Protein AF-A0A949VSW6-F1 (afdb_monomer)

Secondary structure (DSSP, 8-state):
-EE-PSP--HHHHHHHHHTT--TTTEEEETTEEEEEETTEEEEEEEETTEEEES-GGGHHHHHHHTTTT--HHHHHHHHTTSTTTHHHHHHSTT------S-HHHHHHHHHHHTTS-HHHHHHHHHHHHHHHTS--HHHHHHS--TTSS--HHHHHHHHHHHHHHHTTSS--SSS-HHHHHHHHHTSTT--HHHHHHHHHHTS--TT---TT-HHHHHHHT-SSHHHHHHHHGGGTT-HHHHHHHHHTT--

Radius of gyration: 17.92 Å; Cα contacts (8 Å, |Δi|>4): 393; chains: 1; bounding box: 42×44×46 Å

Solvent-accessible surface area (backbone atoms only — not comparable to full-atom values): 13674 Å² total; per-residue (Å²): 112,45,66,47,50,75,55,64,33,57,70,60,53,51,56,59,42,64,59,58,49,45,56,95,43,37,49,67,54,97,80,31,42,35,35,59,57,86,96,44,73,43,39,38,37,73,54,95,71,25,39,40,51,74,44,73,93,47,47,67,54,51,36,52,22,56,36,32,84,50,57,37,64,63,49,43,64,46,41,44,71,37,83,89,39,24,66,47,42,69,76,44,50,25,65,63,59,66,34,45,92,47,53,65,42,48,51,53,51,51,60,56,31,61,96,51,52,61,68,57,20,30,52,44,46,27,53,48,24,64,72,46,78,44,68,50,35,57,47,54,46,72,45,83,69,73,91,63,81,65,53,74,67,48,51,52,26,50,39,49,49,14,48,28,38,58,68,63,67,30,56,74,68,98,66,60,56,67,61,30,46,54,38,46,58,71,30,68,89,46,48,70,59,55,50,30,48,39,28,34,30,69,55,57,34,45,52,30,61,42,45,79,37,66,58,49,28,64,59,70,68,38,94,42,40,70,55,37,45,65,58,43,62,70,31,59,74,34,24,26,56,52,50,45,53,30,54,75,66,61,130

Nearest PDB structures (foldseek):
  3cvs-assembly1_B  TM=8.763E-01  e=1.931E-16  unclassified
  3ogd-assembly1_A  TM=8.545E-01  e=6.791E-15  Escherichia coli K-12
  3oh6-assembly1_A  TM=8.510E-01  e=1.550E-14  Escherichia coli K-12
  6g40-assembly3_C  TM=7.639E-01  e=1.080E-06  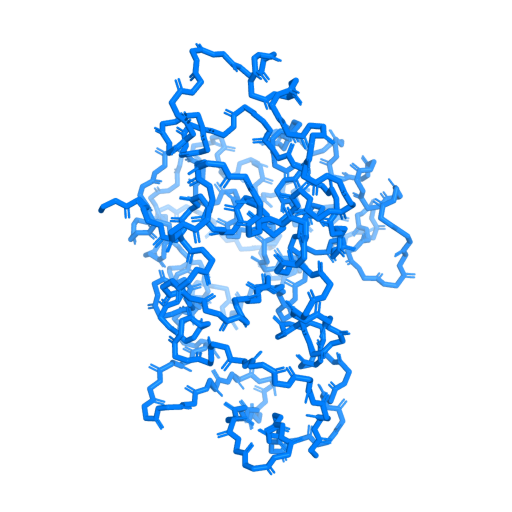Mus musculus
  4ffb-assembly1_C  TM=2.221E-01  e=2.371E+00  Saccharomyces cerevisiae S288C

Mean predicted aligned error: 3.32 Å

Foldseek 3Di:
DQAADPPAQQVLLLVVCCLAPQPPAWDRDPQWIWGDDPNDIWIWHADPGGIDIPDPVCRVLCCQQRVRVDDLVVLCVQQCVDPLQVVLCVVRRNDHQGADSDQQLVLLLVLLPPPDDSNSSNLLSNLQCVQQVHRALVSQLPTDPPPSPDDPQSNQQSNQSSCCVVVVVADLPPDALVSNLVSQCPGRPRDPLNSLVNCVHRVVQQQRASLQDPLLCVSRVPPGSVRSVVVLVSSPPRSSVVVVSSNSPPD

Sequence (251 aa):
MIAVRAPYAWDRVLEYLSWRYTPGVEEIGEGVYRRRVGEEVVTVGYGTGGLCVSRPGEADRVGRMFDAGCDPAAVRRVLGMCTILRERVKKAPGLRIPGCWDGFELCVRVVLGQQVSVKAAHTLMGRLAARCGGVDAERVAEADLSGLGLTGGRVRSLRALAEAAAGGRLRLEGVDWAETAEGLAAIRGVGAWTIEYLAVRLGRDTDAFPATDLGLLRASGAGSAAELSRMAERWRPFRAYAAMYLWAVSP

Structure (mmCIF, N/CA/C/O backbone):
data_AF-A0A949VSW6-F1
#
_entry.id   AF-A0A949VSW6-F1
#
loop_
_atom_site.group_PDB
_atom_site.id
_atom_site.type_symbol
_atom_site.label_atom_id
_atom_site.label_alt_id
_atom_site.label_comp_id
_atom_site.label_asym_id
_atom_site.label_entity_id
_atom_site.label_seq_id
_atom_site.pdbx_PDB_ins_code
_atom_site.Cartn_x
_atom_site.Cartn_y
_atom_site.Cartn_z
_atom_site.occupancy
_atom_site.B_iso_or_equiv
_atom_site.auth_seq_id
_atom_site.auth_comp_id
_atom_site.auth_asym_id
_atom_site.auth_atom_id
_atom_site.pdbx_PDB_model_num
ATOM 1 N N . MET A 1 1 ? 2.285 -20.475 8.296 1.00 91.81 1 MET A N 1
ATOM 2 C CA . MET A 1 1 ? 3.302 -20.116 7.282 1.00 91.81 1 MET A CA 1
ATOM 3 C C . MET A 1 1 ? 2.572 -19.839 5.980 1.00 91.81 1 MET A C 1
ATOM 5 O O . MET A 1 1 ? 1.629 -20.561 5.685 1.00 91.81 1 MET A O 1
ATOM 9 N N . ILE A 1 2 ? 2.966 -18.807 5.241 1.00 97.06 2 ILE A N 1
ATOM 10 C CA . ILE A 1 2 ? 2.410 -18.449 3.933 1.00 97.06 2 ILE A CA 1
ATOM 11 C C . ILE A 1 2 ? 3.528 -18.636 2.910 1.00 97.06 2 ILE A C 1
ATOM 13 O O . ILE A 1 2 ? 4.567 -17.979 3.006 1.00 97.06 2 ILE A O 1
ATOM 17 N N . ALA A 1 3 ? 3.333 -19.546 1.959 1.00 96.25 3 ALA A N 1
ATOM 18 C CA . ALA A 1 3 ? 4.330 -19.827 0.934 1.00 96.25 3 ALA A CA 1
ATOM 19 C C . ALA A 1 3 ? 4.519 -18.616 0.008 1.00 96.25 3 ALA A C 1
ATOM 21 O O . ALA A 1 3 ? 3.547 -17.986 -0.409 1.00 96.25 3 ALA A O 1
ATOM 22 N N . VAL A 1 4 ? 5.770 -18.320 -0.347 1.00 96.81 4 VAL A N 1
ATOM 23 C CA . VAL A 1 4 ? 6.116 -17.277 -1.325 1.00 96.81 4 VAL A CA 1
ATOM 24 C C . VAL A 1 4 ? 7.149 -17.806 -2.309 1.00 96.81 4 VAL A C 1
ATOM 26 O O . VAL A 1 4 ? 7.957 -18.676 -1.983 1.00 96.81 4 VAL A O 1
ATOM 29 N N . ARG A 1 5 ? 7.153 -17.263 -3.526 1.00 96.19 5 ARG A N 1
ATOM 30 C CA . ARG A 1 5 ? 8.162 -17.607 -4.537 1.00 96.19 5 ARG A CA 1
ATOM 31 C C . ARG A 1 5 ? 9.418 -16.764 -4.339 1.00 96.19 5 ARG A C 1
ATOM 33 O O . ARG A 1 5 ? 9.321 -15.541 -4.284 1.00 96.19 5 ARG A O 1
ATOM 40 N N . ALA A 1 6 ? 10.582 -17.404 -4.267 1.00 94.56 6 ALA A N 1
ATOM 41 C CA . ALA A 1 6 ? 11.868 -16.714 -4.221 1.00 94.56 6 ALA A CA 1
ATOM 42 C C . ALA A 1 6 ? 12.263 -16.146 -5.609 1.00 94.56 6 ALA A C 1
ATOM 44 O O . ALA A 1 6 ? 11.857 -16.701 -6.632 1.00 94.56 6 ALA A O 1
ATOM 45 N N . PRO A 1 7 ? 13.080 -15.076 -5.675 1.00 95.25 7 PRO A N 1
ATOM 46 C CA . PRO A 1 7 ? 13.549 -14.272 -4.548 1.00 95.25 7 PRO A CA 1
ATOM 47 C C . PRO A 1 7 ? 12.422 -13.426 -3.937 1.00 95.25 7 PRO A C 1
ATOM 49 O O . PRO A 1 7 ? 11.442 -13.079 -4.598 1.00 95.25 7 PRO A O 1
ATOM 52 N N . TYR A 1 8 ? 12.576 -13.086 -2.661 1.00 96.44 8 TYR A N 1
ATOM 53 C CA . TYR A 1 8 ? 11.666 -12.207 -1.939 1.00 96.44 8 TYR A CA 1
ATOM 54 C C . TYR A 1 8 ? 12.499 -11.160 -1.196 1.00 96.44 8 TYR A C 1
ATOM 56 O O . TYR A 1 8 ? 13.265 -11.498 -0.295 1.00 96.44 8 TYR A O 1
ATOM 64 N N . ALA A 1 9 ? 12.368 -9.889 -1.578 1.00 95.38 9 ALA A N 1
ATOM 65 C CA . ALA A 1 9 ? 13.159 -8.795 -1.016 1.00 95.38 9 ALA A CA 1
ATOM 66 C C . ALA A 1 9 ? 12.586 -8.309 0.331 1.00 95.38 9 ALA A C 1
ATOM 68 O O . ALA A 1 9 ? 12.109 -7.179 0.431 1.00 95.38 9 ALA A O 1
ATOM 69 N N . TRP A 1 10 ? 12.601 -9.169 1.355 1.00 96.56 10 TRP A N 1
ATOM 70 C CA . TRP A 1 10 ? 11.969 -8.907 2.658 1.00 96.56 10 TRP A CA 1
ATOM 71 C C . TRP A 1 10 ? 12.485 -7.629 3.319 1.00 96.56 10 TRP A C 1
ATOM 73 O O . TRP A 1 10 ? 11.688 -6.770 3.689 1.00 96.56 10 TRP A O 1
ATOM 83 N N . ASP A 1 11 ? 13.803 -7.437 3.346 1.00 94.69 11 ASP A N 1
ATOM 84 C CA . ASP A 1 11 ? 14.412 -6.247 3.947 1.00 94.69 11 ASP A CA 1
ATOM 85 C C . ASP A 1 11 ? 13.960 -4.954 3.261 1.00 94.69 11 ASP A C 1
ATOM 87 O O . ASP A 1 11 ? 13.749 -3.944 3.923 1.00 94.69 11 ASP A O 1
ATOM 91 N N . ARG A 1 12 ? 13.721 -4.986 1.942 1.00 94.56 12 ARG A N 1
ATOM 92 C CA . ARG A 1 12 ? 13.191 -3.831 1.195 1.00 94.56 12 ARG A CA 1
ATOM 93 C C . ARG A 1 12 ? 11.731 -3.549 1.523 1.00 94.56 12 ARG A C 1
ATOM 95 O O . ARG A 1 12 ? 11.313 -2.393 1.496 1.00 94.56 12 ARG A O 1
ATOM 102 N N . VAL A 1 13 ? 10.951 -4.584 1.829 1.00 95.69 13 VAL A N 1
ATOM 103 C CA . VAL A 1 13 ? 9.572 -4.416 2.300 1.00 95.69 13 VAL A CA 1
ATOM 104 C C . VAL A 1 13 ? 9.567 -3.792 3.694 1.00 95.69 13 VAL A C 1
ATOM 106 O O . VAL A 1 13 ? 8.851 -2.815 3.908 1.00 95.69 13 VAL A O 1
ATOM 109 N N . LEU A 1 14 ? 10.398 -4.291 4.613 1.00 96.38 14 LEU A N 1
ATOM 110 C CA . LEU A 1 14 ? 10.525 -3.709 5.950 1.00 96.38 14 LEU A CA 1
ATOM 111 C C . LEU A 1 14 ? 11.047 -2.273 5.904 1.00 96.38 14 LEU A C 1
ATOM 113 O O . LEU A 1 14 ? 10.473 -1.410 6.558 1.00 96.38 14 LEU A O 1
ATOM 117 N N . GLU A 1 15 ? 12.057 -1.991 5.081 1.00 94.44 15 GLU A N 1
ATOM 118 C CA . GLU A 1 15 ? 12.557 -0.634 4.846 1.00 94.44 15 GLU A CA 1
ATOM 119 C C . GLU A 1 15 ? 11.444 0.283 4.326 1.00 94.44 15 GLU A C 1
ATOM 121 O O . GLU A 1 15 ? 11.262 1.386 4.827 1.00 94.44 15 GLU A O 1
ATOM 126 N N . TYR A 1 16 ? 10.633 -0.157 3.359 1.00 93.69 16 TYR A N 1
ATOM 127 C CA . TYR A 1 16 ? 9.506 0.648 2.879 1.00 93.69 16 TYR A CA 1
ATOM 128 C C . TYR A 1 16 ? 8.509 0.987 4.001 1.00 93.69 16 TYR A C 1
ATOM 130 O O . TYR A 1 16 ? 8.047 2.137 4.091 1.00 93.69 16 TYR A O 1
ATOM 138 N N . LEU A 1 17 ? 8.179 -0.007 4.833 1.00 95.06 17 LEU A N 1
ATOM 139 C CA . LEU A 1 17 ? 7.221 0.104 5.933 1.00 95.06 17 LEU A CA 1
ATOM 140 C C . LEU A 1 17 ? 7.778 0.907 7.117 1.00 95.06 17 LEU A C 1
ATOM 142 O O . LEU A 1 17 ? 7.018 1.639 7.745 1.00 95.06 17 LEU A O 1
ATOM 146 N N . SER A 1 18 ? 9.085 0.878 7.386 1.00 94.25 18 SER A N 1
ATOM 147 C CA . SER A 1 18 ? 9.697 1.596 8.518 1.00 94.25 18 SER A CA 1
ATOM 148 C C . SER A 1 18 ? 9.569 3.119 8.417 1.00 94.25 18 SER A C 1
ATOM 150 O O . SER A 1 18 ? 9.629 3.817 9.424 1.00 94.25 18 SER A O 1
ATOM 152 N N . TRP A 1 19 ? 9.345 3.657 7.216 1.00 92.12 19 TRP A N 1
ATOM 153 C CA . TRP A 1 19 ? 9.048 5.081 7.003 1.00 92.12 19 TRP A CA 1
ATOM 154 C C . TRP A 1 19 ? 7.555 5.420 7.075 1.00 92.12 19 TRP A C 1
ATOM 156 O O . TRP A 1 19 ? 7.183 6.594 7.057 1.00 92.12 19 TRP A O 1
ATOM 166 N N . ARG A 1 20 ? 6.691 4.403 7.061 1.00 93.19 20 ARG A N 1
ATOM 167 C CA . ARG A 1 20 ? 5.253 4.520 6.781 1.00 93.19 20 ARG A CA 1
ATOM 168 C C . ARG A 1 20 ? 4.385 3.760 7.766 1.00 93.19 20 ARG A C 1
ATOM 170 O O . ARG A 1 20 ? 3.205 3.619 7.491 1.00 93.19 20 ARG A O 1
ATOM 177 N N . TYR A 1 21 ? 4.920 3.279 8.872 1.00 93.56 21 TYR A N 1
ATOM 178 C CA . TYR A 1 21 ? 4.109 2.588 9.859 1.00 93.56 21 TYR A CA 1
ATOM 179 C C . TYR A 1 21 ? 3.126 3.553 10.527 1.00 93.56 21 TYR A C 1
ATOM 181 O O . TYR A 1 21 ? 3.230 4.775 10.388 1.00 93.56 21 TYR A O 1
ATOM 189 N N . THR A 1 22 ? 2.109 3.029 11.192 1.00 92.31 22 THR A N 1
ATOM 190 C CA . THR A 1 22 ? 1.238 3.813 12.070 1.00 92.31 22 THR A CA 1
ATOM 191 C C . THR A 1 22 ? 1.783 3.751 13.493 1.00 92.31 22 THR A C 1
ATOM 193 O O . THR A 1 22 ? 1.704 2.691 14.118 1.00 92.31 22 THR A O 1
ATOM 196 N N . PRO A 1 23 ? 2.327 4.856 14.042 1.00 91.00 23 PRO A N 1
ATOM 197 C CA . PRO A 1 23 ? 2.837 4.876 15.407 1.00 91.00 23 PRO A CA 1
ATOM 198 C C . PRO A 1 23 ? 1.797 4.413 16.421 1.00 91.00 23 PRO A C 1
ATOM 200 O O . PRO A 1 23 ? 0.642 4.830 16.376 1.00 91.00 23 PRO A O 1
ATOM 203 N N . GLY A 1 24 ? 2.221 3.544 17.337 1.00 88.94 24 GLY A N 1
ATOM 204 C CA . GLY A 1 24 ? 1.348 2.964 18.355 1.00 88.94 24 GLY A CA 1
ATOM 205 C C . GLY A 1 24 ? 0.453 1.829 17.854 1.00 88.94 24 GLY A C 1
ATOM 206 O O . GLY A 1 24 ? -0.130 1.150 18.690 1.00 88.94 24 GLY A O 1
ATOM 207 N N . VAL A 1 25 ? 0.373 1.572 16.545 1.00 92.25 25 VAL A N 1
ATOM 208 C CA . VAL A 1 25 ? -0.389 0.453 15.954 1.00 92.25 25 VAL A CA 1
ATOM 209 C C . VAL A 1 25 ? 0.550 -0.580 15.339 1.00 92.25 25 VAL A C 1
ATOM 211 O O . VAL A 1 25 ? 0.347 -1.779 15.514 1.00 92.25 25 VAL A O 1
ATOM 214 N N . GLU A 1 26 ? 1.586 -0.117 14.650 1.00 95.50 26 GLU A N 1
ATOM 215 C CA . GLU A 1 26 ? 2.562 -0.925 13.928 1.00 95.50 26 GLU A CA 1
ATOM 216 C C . GLU A 1 26 ? 3.972 -0.680 14.467 1.00 95.50 26 GLU A C 1
ATOM 218 O O . GLU A 1 26 ? 4.300 0.415 14.928 1.00 95.50 26 GLU A O 1
ATOM 223 N N . GLU A 1 27 ? 4.820 -1.694 14.355 1.00 96.50 27 GLU A N 1
ATOM 224 C CA . GLU A 1 27 ? 6.232 -1.643 14.708 1.00 96.50 27 GLU A CA 1
ATOM 225 C C . GLU A 1 27 ? 7.035 -2.441 13.675 1.00 96.50 27 GLU A C 1
ATOM 227 O O . GLU A 1 27 ? 6.643 -3.536 13.264 1.00 96.50 27 GLU A O 1
ATOM 232 N N . ILE A 1 28 ? 8.158 -1.877 13.229 1.00 96.88 28 ILE A N 1
ATOM 233 C CA . ILE A 1 28 ? 9.104 -2.539 12.332 1.00 96.88 28 ILE A CA 1
ATOM 234 C C . ILE A 1 28 ? 10.464 -2.523 13.011 1.00 96.88 28 ILE A C 1
ATOM 236 O O . ILE A 1 28 ? 11.005 -1.457 13.303 1.00 96.88 28 ILE A O 1
ATOM 240 N N . GLY A 1 29 ? 11.019 -3.706 13.235 1.00 94.12 29 GLY A N 1
ATOM 241 C CA . GLY A 1 29 ? 12.290 -3.881 13.923 1.00 94.12 29 GLY A CA 1
ATOM 242 C C . GLY A 1 29 ? 12.685 -5.349 13.959 1.00 94.12 29 GLY A C 1
ATOM 243 O O . GLY A 1 29 ? 11.856 -6.221 13.719 1.00 94.12 29 GLY A O 1
ATOM 244 N N . GLU A 1 30 ? 13.963 -5.623 14.224 1.00 94.50 30 GLU A N 1
ATOM 245 C CA . GLU A 1 30 ? 14.466 -6.994 14.438 1.00 94.50 30 GLU A CA 1
ATOM 246 C C . GLU A 1 30 ? 14.159 -7.970 13.280 1.00 94.50 30 GLU A C 1
ATOM 248 O O . GLU A 1 30 ? 13.995 -9.170 13.482 1.00 94.50 30 GLU A O 1
ATOM 253 N N . GLY A 1 31 ? 14.048 -7.458 12.049 1.00 96.56 31 GLY A N 1
ATOM 254 C CA . GLY A 1 31 ? 13.730 -8.273 10.873 1.00 96.56 31 GLY A CA 1
ATOM 255 C C . GLY A 1 31 ? 12.272 -8.744 10.794 1.00 96.56 31 GLY A C 1
ATOM 256 O O . GLY A 1 31 ? 11.962 -9.616 9.977 1.00 96.56 31 GLY A O 1
ATOM 257 N N . VAL A 1 32 ? 11.365 -8.169 11.589 1.00 98.12 32 VAL A N 1
ATOM 258 C CA . VAL A 1 32 ? 9.935 -8.495 11.579 1.00 98.12 32 VAL A CA 1
ATOM 259 C C . VAL A 1 32 ? 9.052 -7.250 11.479 1.00 98.12 32 VAL A C 1
ATOM 261 O O . VAL A 1 32 ? 9.442 -6.130 11.810 1.00 98.12 32 VAL A O 1
ATOM 264 N N . TYR A 1 33 ? 7.829 -7.474 11.015 1.00 98.56 33 TYR A N 1
ATOM 265 C CA . TYR A 1 33 ? 6.715 -6.543 11.115 1.00 98.56 33 TYR A CA 1
ATOM 266 C C . TYR A 1 33 ? 5.808 -6.985 12.262 1.00 98.56 33 TYR A C 1
ATOM 268 O O . TYR A 1 33 ? 5.479 -8.168 12.370 1.00 98.56 33 TYR A O 1
ATOM 276 N N . ARG A 1 34 ? 5.375 -6.051 13.104 1.00 98.25 34 ARG A N 1
ATOM 277 C CA . ARG A 1 34 ? 4.410 -6.297 14.176 1.00 98.25 34 ARG A CA 1
ATOM 278 C C . ARG A 1 34 ? 3.269 -5.304 14.082 1.00 98.25 34 ARG A C 1
ATOM 280 O O . ARG A 1 34 ? 3.473 -4.137 13.749 1.00 98.25 34 ARG A O 1
ATOM 287 N N . ARG A 1 35 ? 2.068 -5.757 14.419 1.00 96.44 35 ARG A N 1
ATOM 288 C CA . ARG A 1 35 ? 0.883 -4.907 14.457 1.00 96.44 35 ARG A CA 1
ATOM 289 C C . ARG A 1 35 ? -0.093 -5.331 15.535 1.00 96.44 35 ARG A C 1
ATOM 291 O O . ARG A 1 35 ? -0.351 -6.520 15.705 1.00 96.44 35 ARG A O 1
ATOM 298 N N . ARG A 1 36 ? -0.677 -4.349 16.219 1.00 94.31 36 ARG A N 1
ATOM 299 C CA . ARG A 1 36 ? -1.775 -4.561 17.160 1.00 94.31 36 ARG A CA 1
ATOM 300 C C . ARG A 1 36 ? -3.106 -4.736 16.422 1.00 94.31 36 ARG A C 1
ATOM 302 O O . ARG A 1 36 ? -3.444 -3.943 15.544 1.00 94.31 36 ARG A O 1
ATOM 309 N N . VAL A 1 37 ? -3.854 -5.766 16.802 1.00 91.69 37 VAL A N 1
ATOM 310 C CA . VAL A 1 37 ? -5.196 -6.106 16.311 1.00 91.69 37 VAL A CA 1
ATOM 311 C C . VAL A 1 37 ? -6.051 -6.427 17.533 1.00 91.69 37 VAL A C 1
ATOM 313 O O . VAL A 1 37 ? -5.884 -7.477 18.152 1.00 91.69 37 VAL A O 1
ATOM 316 N N . GLY A 1 38 ? -6.918 -5.492 17.923 1.00 88.00 38 GLY A N 1
ATOM 317 C CA . GLY A 1 38 ? -7.577 -5.550 19.230 1.00 88.00 38 GLY A CA 1
ATOM 318 C C . GLY A 1 38 ? -6.545 -5.484 20.361 1.00 88.00 38 GLY A C 1
ATOM 319 O O . GLY A 1 38 ? -5.695 -4.594 20.379 1.00 88.00 38 GLY A O 1
ATOM 320 N N . GLU A 1 39 ? -6.596 -6.444 21.280 1.00 89.62 39 GLU A N 1
ATOM 321 C CA . GLU A 1 39 ? -5.636 -6.572 22.390 1.00 89.62 39 GLU A CA 1
ATOM 322 C C . GLU A 1 39 ? -4.403 -7.413 22.026 1.00 89.62 39 GLU A C 1
ATOM 324 O O . GLU A 1 39 ? -3.435 -7.482 22.783 1.00 89.62 39 GLU A O 1
ATOM 329 N N . GLU A 1 40 ? -4.406 -8.040 20.851 1.00 94.31 40 GLU A N 1
ATOM 330 C CA . GLU A 1 40 ? -3.377 -8.987 20.436 1.00 94.31 40 GLU A CA 1
ATOM 331 C C . GLU A 1 40 ? -2.372 -8.357 19.468 1.00 94.31 40 GLU A C 1
ATOM 333 O O . GLU A 1 40 ? -2.632 -7.339 18.823 1.00 94.31 40 GLU A O 1
ATOM 338 N N . VAL A 1 41 ? -1.207 -8.994 19.335 1.00 96.81 41 VAL A N 1
ATOM 339 C CA . VAL A 1 41 ? -0.160 -8.590 18.389 1.00 96.81 41 VAL A CA 1
ATOM 340 C C . VAL A 1 41 ? 0.048 -9.680 17.343 1.00 96.81 41 VAL A C 1
ATOM 342 O O . VAL A 1 41 ? 0.329 -10.839 17.658 1.00 96.81 41 VAL A O 1
ATOM 345 N N . VAL A 1 42 ? -0.065 -9.296 16.074 1.00 98.25 42 VAL A N 1
ATOM 346 C CA . VAL A 1 42 ? 0.326 -10.115 14.928 1.00 98.25 42 VAL A CA 1
ATOM 347 C C . VAL A 1 42 ? 1.771 -9.789 14.586 1.00 98.25 42 VAL A C 1
ATOM 349 O O . VAL A 1 42 ? 2.101 -8.638 14.317 1.00 98.25 42 VAL A O 1
ATOM 352 N N . THR A 1 43 ? 2.618 -10.811 14.554 1.00 98.44 43 THR A N 1
ATOM 353 C CA . THR A 1 43 ? 4.014 -10.715 14.128 1.00 98.44 43 THR A CA 1
ATOM 354 C C . THR A 1 43 ? 4.170 -11.451 12.807 1.00 98.44 43 THR A C 1
ATOM 356 O O . THR A 1 43 ? 3.730 -12.596 12.677 1.00 98.44 43 THR A O 1
ATOM 359 N N . VAL A 1 44 ? 4.810 -10.800 11.839 1.00 98.56 44 VAL A N 1
ATOM 360 C CA . VAL A 1 44 ? 5.144 -11.348 10.526 1.00 98.56 44 VAL A CA 1
ATOM 361 C C . VAL A 1 44 ? 6.652 -11.279 10.330 1.00 98.56 44 VAL A C 1
ATOM 363 O O . VAL A 1 44 ? 7.244 -10.202 10.358 1.00 98.56 44 VAL A O 1
ATOM 366 N N . GLY A 1 45 ? 7.271 -12.433 10.116 1.00 98.06 45 GLY A N 1
ATOM 367 C CA . GLY A 1 45 ? 8.670 -12.557 9.719 1.00 98.06 45 GLY A CA 1
ATOM 368 C C . GLY A 1 45 ? 8.808 -13.267 8.378 1.00 98.06 45 GLY A C 1
ATOM 369 O O . GLY A 1 45 ? 7.838 -13.800 7.838 1.00 98.06 45 GLY A O 1
ATOM 370 N N . TYR A 1 46 ? 10.030 -13.324 7.865 1.00 97.44 46 TYR A N 1
ATOM 371 C CA . TYR A 1 46 ? 10.377 -14.099 6.678 1.00 97.44 46 TYR A CA 1
ATOM 372 C C . TYR A 1 46 ? 11.447 -15.130 7.033 1.00 97.44 46 TYR A C 1
ATOM 374 O O . TYR A 1 46 ? 12.448 -14.800 7.666 1.00 97.44 46 TYR A O 1
ATOM 382 N N . GLY A 1 47 ? 11.222 -16.383 6.649 1.00 92.00 47 GLY A N 1
ATOM 383 C CA . GLY A 1 47 ? 12.132 -17.491 6.919 1.00 92.00 47 GLY A CA 1
ATOM 384 C C . GLY A 1 47 ? 12.136 -18.517 5.792 1.00 92.00 47 GLY A C 1
ATOM 385 O O . GLY A 1 47 ? 11.570 -18.304 4.717 1.00 92.00 47 GLY A O 1
ATOM 386 N N . THR A 1 48 ? 12.779 -19.658 6.035 1.00 83.50 48 THR A N 1
ATOM 387 C CA . THR A 1 48 ? 12.866 -20.750 5.059 1.00 83.50 48 THR A CA 1
ATOM 388 C C . THR A 1 48 ? 11.464 -21.236 4.681 1.00 83.50 48 THR A C 1
ATOM 390 O O . THR A 1 48 ? 10.737 -21.763 5.518 1.00 83.50 48 THR A O 1
ATOM 393 N N . GLY A 1 49 ? 11.077 -21.051 3.417 1.00 78.06 49 GLY A N 1
ATOM 394 C CA . GLY A 1 49 ? 9.776 -21.484 2.891 1.00 78.06 49 GLY A CA 1
ATOM 395 C C . GLY A 1 49 ? 8.688 -20.403 2.818 1.00 78.06 49 GLY A C 1
ATOM 396 O O . GLY A 1 49 ? 7.687 -20.629 2.141 1.00 78.06 49 GLY A O 1
ATOM 397 N N . GLY A 1 50 ? 8.882 -19.220 3.418 1.00 95.44 50 GLY A N 1
ATOM 398 C CA . GLY A 1 50 ? 8.009 -18.062 3.197 1.00 95.44 50 GLY A CA 1
ATOM 399 C C . GLY A 1 50 ? 7.761 -17.180 4.417 1.00 95.44 50 GLY A C 1
ATOM 400 O O . GLY A 1 50 ? 8.632 -17.015 5.269 1.00 95.44 50 GLY A O 1
ATOM 401 N N . LEU A 1 51 ? 6.581 -16.557 4.468 1.00 97.81 51 LEU A N 1
ATOM 402 C CA . LEU A 1 51 ? 6.209 -15.643 5.548 1.00 97.81 51 LEU A CA 1
ATOM 403 C C . LEU A 1 51 ? 5.713 -16.434 6.766 1.00 97.81 51 LEU A C 1
ATOM 405 O O . LEU A 1 51 ? 4.823 -17.289 6.675 1.00 97.81 51 LEU A O 1
ATOM 409 N N . CYS A 1 52 ? 6.266 -16.126 7.930 1.00 97.50 52 CYS A N 1
ATOM 410 C CA . CYS A 1 52 ? 5.871 -16.683 9.217 1.00 97.50 52 CYS A CA 1
ATOM 411 C C . CYS A 1 52 ? 4.932 -15.696 9.908 1.00 97.50 52 CYS A C 1
ATOM 413 O O . CYS A 1 52 ? 5.353 -14.594 10.229 1.00 97.50 52 CYS A O 1
ATOM 415 N N . VAL A 1 53 ? 3.678 -16.090 10.143 1.00 97.44 53 VAL A N 1
ATOM 416 C CA . VAL A 1 53 ? 2.669 -15.276 10.837 1.00 97.44 53 VAL A CA 1
ATOM 417 C C . VAL A 1 53 ? 2.356 -15.904 12.194 1.00 97.44 53 VAL A C 1
ATOM 419 O O . VAL A 1 53 ? 2.083 -17.103 12.257 1.00 97.44 53 VAL A O 1
ATOM 422 N N . SER A 1 54 ? 2.402 -15.119 13.275 1.00 97.81 54 SER A N 1
ATOM 423 C CA . SER A 1 54 ? 2.126 -15.609 14.638 1.00 97.81 54 SER A CA 1
ATOM 424 C C . SER A 1 54 ? 0.659 -15.990 14.857 1.00 97.81 54 SER A C 1
ATOM 426 O O . SER A 1 54 ? 0.361 -16.813 15.717 1.00 97.81 54 SER A O 1
ATOM 428 N N . ARG A 1 55 ? -0.254 -15.413 14.065 1.00 96.56 55 ARG A N 1
ATOM 429 C CA . ARG A 1 55 ? -1.700 -15.651 14.127 1.00 96.56 55 ARG A CA 1
ATOM 430 C C . ARG A 1 55 ? -2.217 -16.237 12.808 1.00 96.56 55 ARG A C 1
ATOM 432 O O . ARG A 1 55 ? -2.406 -15.488 11.852 1.00 96.56 55 ARG A O 1
ATOM 439 N N . PRO A 1 56 ? -2.472 -17.555 12.728 1.00 94.19 56 PRO A N 1
ATOM 440 C CA . PRO A 1 56 ? -2.918 -18.198 11.489 1.00 94.19 56 PRO A CA 1
ATOM 441 C C . PRO A 1 56 ? -4.218 -17.632 10.901 1.00 94.19 56 PRO A C 1
ATOM 443 O O . PRO A 1 56 ? -4.350 -17.605 9.683 1.00 94.19 56 PRO A O 1
ATOM 446 N N . GLY A 1 57 ? -5.138 -17.130 11.735 1.00 95.56 57 GLY A N 1
ATOM 447 C CA . GLY A 1 57 ? -6.381 -16.490 11.275 1.00 95.56 57 GLY A CA 1
ATOM 448 C C . GLY A 1 57 ? -6.165 -15.232 10.424 1.00 95.56 57 GLY A C 1
ATOM 449 O O . GLY A 1 57 ? -7.037 -14.859 9.650 1.00 95.56 57 GLY A O 1
ATOM 450 N N . GLU A 1 58 ? -4.980 -14.622 10.497 1.00 96.69 58 GLU A N 1
ATOM 451 C CA . GLU A 1 58 ? -4.614 -13.439 9.710 1.00 96.69 58 GLU A CA 1
ATOM 452 C C . GLU A 1 58 ? -3.846 -13.789 8.428 1.00 96.69 58 GLU A C 1
ATOM 454 O O . GLU A 1 58 ? -3.372 -12.895 7.724 1.00 96.69 58 GLU A O 1
ATOM 459 N N . ALA A 1 59 ? -3.689 -15.078 8.101 1.00 96.38 59 ALA A N 1
ATOM 460 C CA . ALA A 1 59 ? -2.846 -15.518 6.991 1.00 96.38 59 ALA A CA 1
ATOM 461 C C . ALA A 1 59 ? -3.248 -14.888 5.649 1.00 96.38 59 ALA A C 1
ATOM 463 O O . ALA A 1 59 ? -2.377 -14.439 4.905 1.00 96.38 59 ALA A O 1
ATOM 464 N N . ASP A 1 60 ? -4.546 -14.779 5.366 1.00 95.19 60 ASP A N 1
ATOM 465 C CA . ASP A 1 60 ? -5.024 -14.168 4.126 1.00 95.19 60 ASP A CA 1
ATOM 466 C C . ASP A 1 60 ? -4.724 -12.667 4.081 1.00 95.19 60 ASP A C 1
ATOM 468 O O . ASP A 1 60 ? -4.267 -12.154 3.059 1.00 95.19 60 ASP A O 1
ATOM 472 N N . ARG A 1 61 ? -4.939 -11.952 5.193 1.00 95.81 61 ARG A N 1
ATOM 473 C CA . ARG A 1 61 ? -4.660 -10.512 5.295 1.00 95.81 61 ARG A CA 1
ATOM 474 C C . ARG A 1 61 ? -3.165 -10.237 5.143 1.00 95.81 61 ARG A C 1
ATOM 476 O O . ARG A 1 61 ? -2.782 -9.381 4.348 1.00 95.81 61 ARG A O 1
ATOM 483 N N . VAL A 1 62 ? -2.320 -11.028 5.804 1.00 97.75 62 VAL A N 1
ATOM 484 C CA . VAL A 1 62 ? -0.857 -10.982 5.653 1.00 97.75 62 VAL A CA 1
ATOM 485 C C . VAL A 1 62 ? -0.450 -11.306 4.214 1.00 97.75 62 VAL A C 1
ATOM 487 O O . VAL A 1 62 ? 0.332 -10.568 3.619 1.00 97.75 62 VAL A O 1
ATOM 490 N N . GLY A 1 63 ? -1.017 -12.346 3.602 1.00 97.44 63 GLY A N 1
ATOM 491 C CA . GLY A 1 63 ? -0.730 -12.708 2.213 1.00 97.44 63 GLY A CA 1
ATOM 492 C C . GLY A 1 63 ? -1.016 -11.569 1.229 1.00 97.44 63 GLY A C 1
ATOM 493 O O . GLY A 1 63 ? -0.234 -11.351 0.301 1.00 97.44 63 GLY A O 1
ATOM 494 N N . ARG A 1 64 ? -2.091 -10.801 1.464 1.00 95.94 64 ARG A N 1
ATOM 495 C CA . ARG A 1 64 ? -2.430 -9.594 0.692 1.00 95.94 64 ARG A CA 1
ATOM 496 C C . ARG A 1 64 ? -1.486 -8.431 0.971 1.00 95.94 64 ARG A C 1
ATOM 498 O O . ARG A 1 64 ? -0.973 -7.841 0.026 1.00 95.94 64 ARG A O 1
ATOM 505 N N . MET A 1 65 ? -1.247 -8.111 2.242 1.00 96.38 65 MET A N 1
ATOM 506 C CA . MET A 1 65 ? -0.395 -6.989 2.646 1.00 96.38 65 MET A CA 1
ATOM 507 C C . MET A 1 65 ? 1.039 -7.133 2.124 1.00 96.38 65 MET A C 1
ATOM 509 O O . MET A 1 65 ? 1.672 -6.142 1.765 1.00 96.38 65 MET A O 1
ATOM 513 N N . PHE A 1 66 ? 1.541 -8.364 2.066 1.00 97.88 66 PHE A N 1
ATOM 514 C CA . PHE A 1 66 ? 2.917 -8.669 1.695 1.00 97.88 66 PHE A CA 1
ATOM 515 C C . PHE A 1 66 ? 3.060 -9.228 0.267 1.00 97.88 66 PHE A C 1
ATOM 517 O O . PHE A 1 66 ? 4.152 -9.620 -0.122 1.00 97.88 66 PHE A O 1
ATOM 524 N N . ASP A 1 67 ? 2.001 -9.243 -0.550 1.00 97.69 67 ASP A N 1
ATOM 525 C CA . ASP A 1 67 ? 2.072 -9.689 -1.956 1.00 97.69 67 ASP A CA 1
ATOM 526 C C . ASP A 1 67 ? 2.705 -11.096 -2.109 1.00 97.69 67 ASP A C 1
ATOM 528 O O . ASP A 1 67 ? 3.583 -11.376 -2.940 1.00 97.69 67 ASP A O 1
ATOM 532 N N . ALA A 1 68 ? 2.252 -12.015 -1.251 1.00 96.88 68 ALA A N 1
ATOM 533 C CA . ALA A 1 68 ? 2.769 -13.381 -1.164 1.00 96.88 68 ALA A CA 1
ATOM 534 C C . ALA A 1 68 ? 2.575 -14.174 -2.471 1.00 96.88 68 ALA A C 1
ATOM 536 O O . ALA A 1 68 ? 3.393 -15.029 -2.820 1.00 96.88 68 ALA A O 1
ATOM 537 N N . GLY A 1 69 ? 1.509 -13.861 -3.215 1.00 95.94 69 GLY A N 1
ATOM 538 C CA . GLY A 1 69 ? 1.125 -14.551 -4.447 1.00 95.94 69 GLY A CA 1
ATOM 539 C C . GLY A 1 69 ? 1.973 -14.210 -5.675 1.00 95.94 69 GLY A C 1
ATOM 540 O O . GLY A 1 69 ? 1.903 -14.938 -6.668 1.00 95.94 69 GLY A O 1
ATOM 541 N N . CYS A 1 70 ? 2.781 -13.146 -5.633 1.00 97.00 70 CYS A N 1
ATOM 542 C CA . CYS A 1 70 ? 3.518 -12.688 -6.807 1.00 97.00 70 CYS A CA 1
ATOM 543 C C . CYS A 1 70 ? 4.568 -13.698 -7.305 1.00 97.00 70 CYS A C 1
ATOM 545 O O . CYS A 1 70 ? 5.248 -14.377 -6.523 1.00 97.00 70 CYS A O 1
ATOM 547 N N . ASP A 1 71 ? 4.687 -13.786 -8.633 1.00 97.50 71 ASP A N 1
ATOM 548 C CA . ASP A 1 71 ? 5.757 -14.487 -9.338 1.00 97.50 71 ASP A CA 1
ATOM 549 C C . ASP A 1 71 ? 6.872 -13.492 -9.727 1.00 97.50 71 ASP A C 1
ATOM 551 O O . ASP A 1 71 ? 6.774 -12.804 -10.753 1.00 97.50 71 ASP A O 1
ATOM 555 N N . PRO A 1 72 ? 7.965 -13.417 -8.945 1.00 96.69 72 PRO A N 1
ATOM 556 C CA . PRO A 1 72 ? 9.043 -12.470 -9.206 1.00 96.69 72 PRO A CA 1
ATOM 557 C C . PRO A 1 72 ? 9.811 -12.801 -10.495 1.00 96.69 72 PRO A C 1
ATOM 559 O O . PRO A 1 72 ? 10.449 -11.915 -11.071 1.00 96.69 72 PRO A O 1
ATOM 562 N N . ALA A 1 73 ? 9.758 -14.048 -10.981 1.00 97.62 73 ALA A N 1
ATOM 563 C CA . ALA A 1 73 ? 10.397 -14.431 -12.234 1.00 97.62 73 ALA A CA 1
ATOM 564 C C . ALA A 1 73 ? 9.635 -13.867 -13.441 1.00 97.62 73 ALA A C 1
ATOM 566 O O . ALA A 1 73 ? 10.270 -13.382 -14.383 1.00 97.62 73 ALA A O 1
ATOM 567 N N . ALA A 1 74 ? 8.299 -13.867 -13.399 1.00 98.00 74 ALA A N 1
ATOM 568 C CA . ALA A 1 74 ? 7.467 -13.236 -14.422 1.00 98.00 74 ALA A CA 1
ATOM 569 C C . ALA A 1 74 ? 7.691 -11.716 -14.477 1.00 98.00 74 ALA A C 1
ATOM 571 O O . ALA A 1 74 ? 7.963 -11.181 -15.555 1.00 98.00 74 ALA A O 1
ATOM 572 N N . VAL A 1 75 ? 7.696 -11.045 -13.318 1.00 98.00 75 VAL A N 1
ATOM 573 C CA . VAL A 1 75 ? 7.994 -9.604 -13.218 1.00 98.00 75 VAL A CA 1
ATOM 574 C C . VAL A 1 75 ? 9.380 -9.297 -13.792 1.00 98.00 75 VAL A C 1
ATOM 576 O O . VAL A 1 75 ? 9.532 -8.412 -14.637 1.00 98.00 75 VAL A O 1
ATOM 579 N N . ARG A 1 76 ? 10.406 -10.065 -13.398 1.00 97.44 76 ARG A N 1
ATOM 580 C CA . ARG A 1 76 ? 11.780 -9.897 -13.898 1.00 97.44 76 ARG A CA 1
ATOM 581 C C . ARG A 1 76 ? 11.882 -10.102 -15.408 1.00 97.44 76 ARG A C 1
ATOM 583 O O . ARG A 1 76 ? 12.658 -9.390 -16.042 1.00 97.44 76 ARG A O 1
ATOM 590 N N . ARG A 1 77 ? 11.142 -11.055 -15.984 1.00 97.25 77 ARG A N 1
ATOM 591 C CA . ARG A 1 77 ? 11.165 -11.332 -17.430 1.00 97.25 77 ARG A CA 1
ATOM 592 C C . ARG A 1 77 ? 10.754 -10.103 -18.239 1.00 97.25 77 ARG A C 1
ATOM 594 O O . ARG A 1 77 ? 11.404 -9.801 -19.230 1.00 97.25 77 ARG A O 1
ATOM 601 N N . VAL A 1 78 ? 9.733 -9.379 -17.782 1.00 97.25 78 VAL A N 1
ATOM 602 C CA . VAL A 1 78 ? 9.248 -8.162 -18.448 1.00 97.25 78 VAL A CA 1
ATOM 603 C C . VAL A 1 78 ? 10.134 -6.964 -18.101 1.00 97.25 78 VAL A C 1
ATOM 605 O O . VAL A 1 78 ? 10.739 -6.342 -18.974 1.00 97.25 78 VAL A O 1
ATOM 608 N N . LEU A 1 79 ? 10.276 -6.650 -16.811 1.00 97.44 79 LEU A N 1
ATOM 609 C CA . LEU A 1 79 ? 10.905 -5.397 -16.380 1.00 97.44 79 LEU A CA 1
ATOM 610 C C . LEU A 1 79 ? 12.435 -5.418 -16.498 1.00 97.44 79 LEU A C 1
ATOM 612 O O . LEU A 1 79 ? 13.053 -4.376 -16.712 1.00 97.44 79 LEU A O 1
ATOM 616 N N . GLY A 1 80 ? 13.064 -6.594 -16.417 1.00 94.88 80 GLY A N 1
ATOM 617 C CA . GLY A 1 80 ? 14.517 -6.754 -16.542 1.00 94.88 80 GLY A CA 1
ATOM 618 C C . GLY A 1 80 ? 15.055 -6.466 -17.948 1.00 94.88 80 GLY A C 1
ATOM 619 O O . GLY A 1 80 ? 16.246 -6.191 -18.114 1.00 94.88 80 GLY A O 1
ATOM 620 N N . MET A 1 81 ? 14.193 -6.482 -18.967 1.00 90.69 81 MET A N 1
ATOM 621 C CA . MET A 1 81 ? 14.574 -6.134 -20.337 1.00 90.69 81 MET A CA 1
ATOM 622 C C . MET A 1 81 ? 14.594 -4.618 -20.572 1.00 90.69 81 MET A C 1
ATOM 624 O O . MET A 1 81 ? 15.342 -4.158 -21.435 1.00 90.69 81 MET A O 1
ATOM 628 N N . CYS A 1 82 ? 13.848 -3.842 -19.780 1.00 93.00 82 CYS A N 1
ATOM 629 C CA . CYS A 1 82 ? 13.712 -2.397 -19.941 1.00 93.00 82 CYS A CA 1
ATOM 630 C C . CYS A 1 82 ? 14.949 -1.636 -19.444 1.00 93.00 82 CYS A C 1
ATOM 632 O O . CYS A 1 82 ? 15.349 -1.784 -18.294 1.00 93.00 82 CYS A O 1
ATOM 634 N N . THR A 1 83 ? 15.515 -0.758 -20.274 1.00 90.19 83 THR A N 1
ATOM 635 C CA . THR A 1 83 ? 16.741 0.002 -19.969 1.00 90.19 83 THR A CA 1
ATOM 636 C C . THR A 1 83 ? 16.668 0.789 -18.656 1.00 90.19 83 THR A C 1
ATOM 638 O O . THR A 1 83 ? 17.623 0.780 -17.889 1.00 90.19 83 THR A O 1
ATOM 641 N N . ILE A 1 84 ? 15.525 1.416 -18.359 1.00 92.12 84 ILE A N 1
ATOM 642 C CA . ILE A 1 84 ? 15.345 2.264 -17.164 1.00 92.12 84 ILE A CA 1
ATOM 643 C C . ILE A 1 84 ? 15.175 1.424 -15.884 1.00 92.12 84 ILE A C 1
ATOM 645 O O . ILE A 1 84 ? 15.547 1.855 -14.792 1.00 92.12 84 ILE A O 1
ATOM 649 N N . LEU A 1 85 ? 14.627 0.210 -16.006 1.00 95.81 85 LEU A N 1
ATOM 650 C CA . LEU A 1 85 ? 14.285 -0.647 -14.866 1.00 95.81 85 LEU A CA 1
ATOM 651 C C . LEU A 1 85 ? 15.301 -1.764 -14.621 1.00 95.81 85 LEU A C 1
ATOM 653 O O . LEU A 1 85 ? 15.416 -2.224 -13.490 1.00 95.81 85 LEU A O 1
ATOM 657 N N . ARG A 1 86 ? 16.068 -2.184 -15.633 1.00 95.06 86 ARG A N 1
ATOM 658 C CA . ARG A 1 86 ? 16.971 -3.345 -15.584 1.00 95.06 86 ARG A CA 1
ATOM 659 C C . ARG A 1 86 ? 17.886 -3.335 -14.365 1.00 95.06 86 ARG A C 1
ATOM 661 O O . ARG A 1 86 ? 17.937 -4.320 -13.634 1.00 95.06 86 ARG A O 1
ATOM 668 N N . GLU A 1 87 ? 18.587 -2.230 -14.128 1.00 94.25 87 GLU A N 1
ATOM 669 C CA . GLU A 1 87 ? 19.515 -2.133 -12.996 1.00 94.25 87 GLU A CA 1
ATOM 670 C C . GLU A 1 87 ? 18.783 -2.077 -11.649 1.00 94.25 87 GLU A C 1
ATOM 672 O O . GLU A 1 87 ? 19.268 -2.619 -10.659 1.00 94.25 87 GLU A O 1
ATOM 677 N N . ARG A 1 88 ? 17.574 -1.507 -11.605 1.00 94.44 88 ARG A N 1
ATOM 678 C CA . ARG A 1 88 ? 16.726 -1.480 -10.400 1.00 94.44 88 ARG A CA 1
ATOM 679 C C . ARG A 1 88 ? 16.226 -2.885 -10.051 1.00 94.44 88 ARG A C 1
ATOM 681 O O . ARG A 1 88 ? 16.321 -3.301 -8.900 1.00 94.44 88 ARG A O 1
ATOM 688 N N . VAL A 1 89 ? 15.793 -3.645 -11.059 1.00 95.56 89 VAL A N 1
ATOM 689 C CA . VAL A 1 89 ? 15.376 -5.051 -10.934 1.00 95.56 89 VAL A CA 1
ATOM 690 C C . VAL A 1 89 ? 16.531 -5.929 -10.454 1.00 95.56 89 VAL A C 1
ATOM 692 O O . VAL A 1 89 ? 16.331 -6.772 -9.584 1.00 95.56 89 VAL A O 1
ATOM 695 N N . LYS A 1 90 ? 17.748 -5.714 -10.970 1.00 94.12 90 LYS A N 1
ATOM 696 C CA . LYS A 1 90 ? 18.949 -6.424 -10.502 1.00 94.12 90 LYS A CA 1
ATOM 697 C C . LYS A 1 90 ? 19.305 -6.097 -9.048 1.00 94.12 90 LYS A C 1
ATOM 699 O O . LYS A 1 90 ? 19.712 -6.999 -8.327 1.00 94.12 90 LYS A O 1
ATOM 704 N N . LYS A 1 91 ? 19.164 -4.835 -8.623 1.00 93.31 91 LYS A N 1
ATOM 705 C CA . LYS A 1 91 ? 19.490 -4.380 -7.256 1.00 93.31 91 LYS A CA 1
ATOM 706 C C . LYS A 1 91 ? 18.482 -4.833 -6.197 1.00 93.31 91 LYS A C 1
ATOM 708 O O . LYS A 1 91 ? 18.858 -4.991 -5.040 1.00 93.31 91 LYS A O 1
ATOM 713 N N . ALA A 1 92 ? 17.219 -5.020 -6.572 1.00 93.12 92 ALA A N 1
ATOM 714 C CA . ALA A 1 92 ? 16.159 -5.480 -5.677 1.00 93.12 92 ALA A CA 1
ATOM 715 C C . ALA A 1 92 ? 15.363 -6.633 -6.322 1.00 93.12 92 ALA A C 1
ATOM 717 O O . ALA A 1 92 ? 14.200 -6.460 -6.710 1.00 93.12 92 ALA A O 1
ATOM 718 N N . PRO A 1 93 ? 15.977 -7.817 -6.489 1.00 93.75 93 PRO A N 1
ATOM 719 C CA . PRO A 1 93 ? 15.293 -8.962 -7.068 1.00 93.75 93 PRO A CA 1
ATOM 720 C C . PRO A 1 93 ? 14.180 -9.430 -6.123 1.00 93.75 93 PRO A C 1
ATOM 722 O O . PRO A 1 93 ? 14.400 -9.604 -4.928 1.00 93.75 93 PRO A O 1
ATOM 725 N N . GLY A 1 94 ? 12.975 -9.640 -6.654 1.00 95.06 94 GLY A N 1
ATOM 726 C CA . GLY A 1 94 ? 11.840 -10.064 -5.831 1.00 95.06 94 GLY A CA 1
ATOM 727 C C . GLY A 1 94 ? 11.230 -8.956 -4.975 1.00 95.06 94 GLY A C 1
ATOM 728 O O . GLY A 1 94 ? 10.629 -9.259 -3.941 1.00 95.06 94 GLY A O 1
ATOM 729 N N . LEU A 1 95 ? 11.397 -7.692 -5.386 1.00 96.19 95 LEU A N 1
ATOM 730 C CA . LEU A 1 95 ? 10.651 -6.564 -4.833 1.00 96.19 95 LEU A CA 1
ATOM 731 C C . LEU A 1 95 ? 9.147 -6.843 -4.930 1.00 96.19 95 LEU A C 1
ATOM 733 O O . LEU A 1 95 ? 8.657 -7.325 -5.952 1.00 96.19 95 LEU A O 1
ATOM 737 N N . ARG A 1 96 ? 8.432 -6.529 -3.855 1.00 97.12 96 ARG A N 1
ATOM 738 C CA . ARG A 1 96 ? 6.987 -6.721 -3.733 1.00 97.12 96 ARG A CA 1
ATOM 739 C C . ARG A 1 96 ? 6.254 -5.394 -3.784 1.00 97.12 96 ARG A C 1
ATOM 741 O O . ARG A 1 96 ? 6.872 -4.334 -3.666 1.00 97.12 96 ARG A O 1
ATOM 748 N N . ILE A 1 97 ? 4.939 -5.462 -3.940 1.00 97.25 97 ILE A N 1
ATOM 749 C CA . ILE A 1 97 ? 4.045 -4.328 -3.714 1.00 97.25 97 ILE A CA 1
ATOM 750 C C . ILE A 1 97 ? 3.517 -4.457 -2.280 1.00 97.25 97 ILE A C 1
ATOM 752 O O . ILE A 1 97 ? 2.651 -5.292 -2.043 1.00 97.25 97 ILE A O 1
ATOM 756 N N . PRO A 1 98 ? 3.996 -3.658 -1.305 1.00 95.88 98 PRO A N 1
ATOM 757 C CA . PRO A 1 98 ? 3.330 -3.586 -0.013 1.00 95.88 98 PRO A CA 1
ATOM 758 C C . PRO A 1 98 ? 1.900 -3.101 -0.235 1.00 95.88 98 PRO A C 1
ATOM 760 O O . PRO A 1 98 ? 1.705 -2.046 -0.848 1.00 95.88 98 PRO A O 1
ATOM 763 N N . GLY A 1 99 ? 0.933 -3.898 0.204 1.00 95.81 99 GLY A N 1
ATOM 764 C CA . GLY A 1 99 ? -0.480 -3.552 0.209 1.00 95.81 99 GLY A CA 1
ATOM 765 C C . GLY A 1 99 ? -0.832 -2.755 1.461 1.00 95.81 99 GLY A C 1
ATOM 766 O O . GLY A 1 99 ? -0.107 -1.842 1.861 1.00 95.81 99 GLY A O 1
ATOM 767 N N . CYS A 1 100 ? -1.930 -3.124 2.112 1.00 94.50 100 CYS A N 1
ATOM 768 C CA . CYS A 1 100 ? -2.333 -2.559 3.395 1.00 94.50 100 CYS A CA 1
ATOM 769 C C . CYS A 1 100 ? -2.909 -3.623 4.324 1.00 94.50 100 CYS A C 1
ATOM 771 O O . CYS A 1 100 ? -3.437 -4.639 3.869 1.00 94.50 100 CYS A O 1
ATOM 773 N N . TRP A 1 101 ? -2.822 -3.356 5.629 1.00 94.62 101 TRP A N 1
ATOM 774 C CA . TRP A 1 101 ? -3.562 -4.123 6.624 1.00 94.62 101 TRP A CA 1
ATOM 775 C C . TRP A 1 101 ? -5.054 -3.814 6.549 1.00 94.62 101 TRP A C 1
ATOM 777 O O . TRP A 1 101 ? -5.852 -4.738 6.555 1.00 94.62 101 TRP A O 1
ATOM 787 N N . ASP A 1 102 ? -5.405 -2.532 6.448 1.00 93.75 102 ASP A N 1
ATOM 788 C CA . ASP A 1 102 ? -6.772 -2.021 6.401 1.00 93.75 102 ASP A CA 1
ATOM 789 C C . ASP A 1 102 ? -6.894 -0.953 5.300 1.00 93.75 102 ASP A C 1
ATOM 791 O O . ASP A 1 102 ? -6.004 -0.106 5.132 1.00 93.75 102 ASP A O 1
ATOM 795 N N . GLY A 1 103 ? -7.971 -1.024 4.515 1.00 96.12 103 GLY A N 1
ATOM 796 C CA . GLY A 1 103 ? -8.184 -0.124 3.382 1.00 96.12 103 GLY A CA 1
ATOM 797 C C . GLY A 1 103 ? -8.479 1.318 3.797 1.00 96.12 103 GLY A C 1
ATOM 798 O O . GLY A 1 103 ? -8.008 2.252 3.139 1.00 96.12 103 GLY A O 1
ATOM 799 N N . PHE A 1 104 ? -9.212 1.520 4.895 1.00 97.25 104 PHE A N 1
ATOM 800 C CA . PHE A 1 104 ? -9.546 2.850 5.402 1.00 97.25 104 PHE A CA 1
ATOM 801 C C . PHE A 1 104 ? -8.301 3.554 5.935 1.00 97.25 104 PHE A C 1
ATOM 803 O O . PHE A 1 104 ? -8.013 4.687 5.541 1.00 97.25 104 PHE A O 1
ATOM 810 N N . GLU A 1 105 ? -7.496 2.856 6.733 1.00 96.31 105 GLU A N 1
ATOM 811 C CA . GLU A 1 105 ? -6.222 3.364 7.235 1.00 96.31 105 GLU A CA 1
ATOM 812 C C . GLU A 1 105 ? -5.292 3.798 6.092 1.00 96.31 105 GLU A C 1
ATOM 814 O O . GLU A 1 105 ? -4.663 4.861 6.155 1.00 96.31 105 GLU A O 1
ATOM 819 N N . LEU A 1 106 ? -5.209 3.003 5.020 1.00 96.81 106 LEU A N 1
ATOM 820 C CA . LEU A 1 106 ? -4.424 3.366 3.844 1.00 96.81 106 LEU A CA 1
ATOM 821 C C . LEU A 1 106 ? -4.963 4.639 3.176 1.00 96.81 106 LEU A C 1
ATOM 823 O O . LEU A 1 106 ? -4.172 5.519 2.832 1.00 96.81 106 LEU A O 1
ATOM 827 N N . CYS A 1 107 ? -6.281 4.771 3.015 1.00 97.62 107 CYS A N 1
ATOM 828 C CA . CYS A 1 107 ? -6.889 5.971 2.437 1.00 97.62 107 CYS A CA 1
ATOM 829 C C . CYS A 1 107 ? -6.593 7.216 3.287 1.00 97.62 107 CYS A C 1
ATOM 831 O O . CYS A 1 107 ? -6.162 8.242 2.750 1.00 97.62 107 CYS A O 1
ATOM 833 N N . VAL A 1 108 ? -6.721 7.109 4.613 1.00 97.06 108 VAL A N 1
ATOM 834 C CA . VAL A 1 108 ? -6.337 8.163 5.564 1.00 97.06 108 VAL A CA 1
ATOM 835 C C . VAL A 1 108 ? -4.870 8.546 5.374 1.00 97.06 108 VAL A C 1
ATOM 837 O O . VAL A 1 108 ? -4.556 9.727 5.210 1.00 97.06 108 VAL A O 1
ATOM 840 N N . ARG A 1 109 ? -3.963 7.563 5.309 1.00 96.25 109 ARG A N 1
ATOM 841 C CA . ARG A 1 109 ? -2.531 7.803 5.083 1.00 96.25 109 ARG A CA 1
ATOM 842 C C . ARG A 1 109 ? -2.272 8.554 3.778 1.00 96.25 109 ARG A C 1
ATOM 844 O O . ARG A 1 109 ? -1.440 9.463 3.762 1.00 96.25 109 ARG A O 1
ATOM 851 N N . VAL A 1 110 ? -2.975 8.205 2.699 1.00 95.75 110 VAL A N 1
ATOM 852 C CA . VAL A 1 110 ? -2.832 8.889 1.406 1.00 95.75 110 VAL A CA 1
ATOM 853 C C . VAL A 1 110 ? -3.289 10.341 1.506 1.00 95.75 110 VAL A C 1
ATOM 855 O O . VAL A 1 110 ? -2.533 11.222 1.104 1.00 95.75 110 VAL A O 1
ATOM 858 N N . VAL A 1 111 ? -4.454 10.616 2.103 1.00 95.94 111 VAL A N 1
ATOM 859 C CA . VAL A 1 111 ? -4.960 11.989 2.307 1.00 95.94 111 VAL A CA 1
ATOM 860 C C . VAL A 1 111 ? -3.992 12.821 3.156 1.00 95.94 111 VAL A C 1
ATOM 862 O O . VAL A 1 111 ? -3.677 13.963 2.814 1.00 95.94 111 VAL A O 1
ATOM 865 N N . LEU A 1 112 ? -3.461 12.246 4.237 1.00 95.81 112 LEU A N 1
ATOM 866 C CA . LEU A 1 112 ? -2.473 12.904 5.096 1.00 95.81 112 LEU A CA 1
ATOM 867 C C . LEU A 1 112 ? -1.151 13.190 4.373 1.00 95.81 112 LEU A C 1
ATOM 869 O O . LEU A 1 112 ? -0.495 14.187 4.680 1.00 95.81 112 LEU A O 1
ATOM 873 N N . GLY A 1 113 ? -0.775 12.336 3.418 1.00 93.50 113 GLY A N 1
ATOM 874 C CA . GLY A 1 113 ? 0.451 12.442 2.629 1.00 93.50 113 GLY A CA 1
ATOM 875 C C . GLY A 1 113 ? 0.384 13.386 1.430 1.00 93.50 113 GLY A C 1
ATOM 876 O O . GLY A 1 113 ? 1.426 13.703 0.857 1.00 93.50 113 GLY A O 1
ATOM 877 N N . GLN A 1 114 ? -0.799 13.871 1.047 1.00 90.94 114 GLN A N 1
ATOM 878 C CA . GLN A 1 114 ? -0.946 14.767 -0.102 1.00 90.94 114 GLN A CA 1
ATOM 879 C C . GLN A 1 114 ? -0.104 16.038 0.079 1.00 90.94 114 GLN A C 1
ATOM 881 O O . GLN A 1 114 ? -0.335 16.792 1.018 1.00 90.94 114 GLN A O 1
ATOM 886 N N . GLN A 1 115 ? 0.823 16.319 -0.842 1.00 87.06 115 GLN A N 1
ATOM 887 C CA . GLN A 1 115 ? 1.648 17.544 -0.869 1.00 87.06 115 GLN A CA 1
ATOM 888 C C . GLN A 1 115 ? 2.581 17.745 0.345 1.00 87.06 115 GLN A C 1
ATOM 89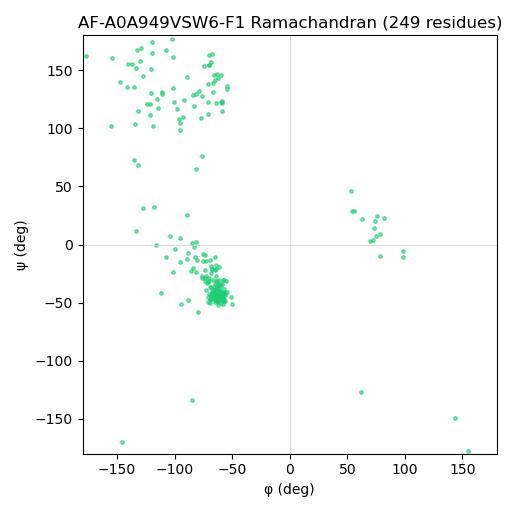0 O O . GLN A 1 115 ? 2.982 18.870 0.638 1.00 87.06 115 GLN A O 1
ATOM 895 N N . VAL A 1 116 ? 2.938 16.683 1.071 1.00 91.56 116 VAL A N 1
ATOM 896 C CA . VAL A 1 116 ? 3.917 16.734 2.174 1.00 91.56 116 VAL A CA 1
ATOM 897 C C . VAL A 1 116 ? 4.931 15.601 2.066 1.00 91.56 116 VAL A C 1
ATOM 899 O O . VAL A 1 116 ? 4.759 14.658 1.299 1.00 91.56 116 VAL A O 1
ATOM 902 N N . SER A 1 117 ? 6.012 15.687 2.842 1.00 92.06 117 SER A N 1
ATOM 903 C CA . SER A 1 117 ? 6.985 14.598 2.929 1.00 92.06 117 SER A CA 1
ATOM 904 C C . SER A 1 117 ? 6.399 13.369 3.632 1.00 92.06 117 SER A C 1
ATOM 906 O O . SER A 1 117 ? 5.493 13.480 4.462 1.00 92.06 117 SER A O 1
ATOM 908 N N . VAL A 1 118 ? 6.983 12.194 3.371 1.00 91.44 118 VAL A N 1
ATOM 909 C CA . VAL A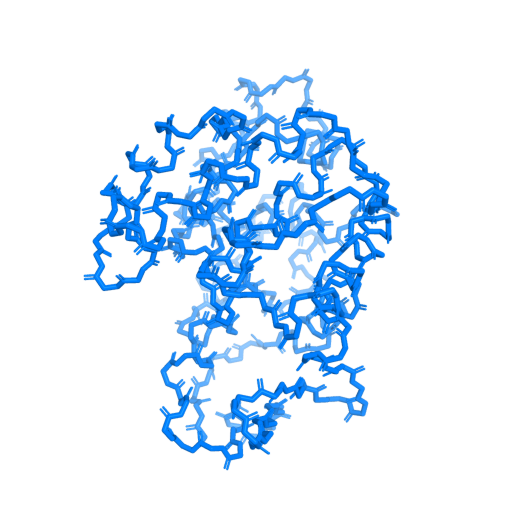 1 118 ? 6.623 10.937 4.056 1.00 91.44 118 VAL A CA 1
ATOM 910 C C . VAL A 1 118 ? 6.757 11.080 5.575 1.00 91.44 118 VAL A C 1
ATOM 912 O O . VAL A 1 118 ? 5.864 10.670 6.308 1.00 91.44 118 VAL A O 1
ATOM 915 N N . LYS A 1 119 ? 7.819 11.743 6.051 1.00 93.50 119 LYS A N 1
ATOM 916 C CA . LYS A 1 119 ? 8.033 12.010 7.481 1.00 93.50 119 LYS A CA 1
ATOM 917 C C . LYS A 1 119 ? 6.913 12.865 8.083 1.00 93.50 119 LYS A C 1
ATOM 919 O O . LYS A 1 119 ? 6.424 12.550 9.162 1.00 93.50 119 LYS A O 1
ATOM 924 N N . ALA A 1 120 ? 6.488 13.923 7.391 1.00 94.75 120 ALA A N 1
ATOM 925 C CA . ALA A 1 120 ? 5.393 14.770 7.859 1.00 94.75 120 ALA A CA 1
ATOM 926 C C . ALA A 1 120 ? 4.055 14.013 7.869 1.00 94.75 120 ALA A C 1
ATOM 928 O O . ALA A 1 120 ? 3.319 14.092 8.851 1.00 94.75 120 ALA A O 1
ATOM 929 N N . ALA A 1 121 ? 3.772 13.228 6.824 1.00 95.44 121 ALA A N 1
ATOM 930 C CA . ALA A 1 121 ? 2.595 12.363 6.761 1.00 95.44 121 ALA A CA 1
ATOM 931 C C . ALA A 1 121 ? 2.574 11.345 7.914 1.00 95.44 121 ALA A C 1
ATOM 933 O O . ALA A 1 121 ? 1.554 11.181 8.576 1.00 95.44 121 ALA A O 1
ATOM 934 N N . HIS A 1 122 ? 3.720 10.721 8.201 1.00 95.12 122 HIS A N 1
ATOM 935 C CA . HIS A 1 122 ? 3.904 9.793 9.315 1.00 95.12 122 HIS A CA 1
ATOM 936 C C . HIS A 1 122 ? 3.629 10.459 10.674 1.00 95.12 122 HIS A C 1
ATOM 938 O O . HIS A 1 122 ? 2.908 9.908 11.504 1.00 95.12 122 HIS A O 1
ATOM 944 N N . THR A 1 123 ? 4.124 11.684 10.892 1.00 95.88 123 THR A N 1
ATOM 945 C CA . THR A 1 123 ? 3.808 12.459 12.103 1.00 95.88 123 THR A CA 1
ATOM 946 C C . THR A 1 123 ? 2.313 12.758 12.222 1.00 95.88 123 THR A C 1
ATOM 948 O O . THR A 1 123 ? 1.752 12.605 13.306 1.00 95.88 123 THR A O 1
ATOM 951 N N . LEU A 1 124 ? 1.653 13.172 11.135 1.00 96.75 124 LEU A N 1
ATOM 952 C CA . LEU A 1 124 ? 0.208 13.423 11.138 1.00 96.75 124 LEU A CA 1
ATOM 953 C C . LEU A 1 124 ? -0.587 12.145 11.434 1.00 96.75 124 LEU A C 1
ATOM 955 O O . LEU A 1 124 ? -1.530 12.195 12.219 1.00 96.75 124 LEU A O 1
ATOM 959 N N . MET A 1 125 ? -0.168 11.009 10.867 1.00 96.50 125 MET A N 1
ATOM 960 C CA . MET A 1 125 ? -0.783 9.704 11.110 1.00 96.50 125 MET A CA 1
ATOM 961 C C . MET A 1 125 ? -0.707 9.316 12.586 1.00 96.50 125 MET A C 1
ATOM 963 O O . MET A 1 125 ? -1.721 8.961 13.177 1.00 96.50 125 MET A O 1
ATOM 967 N N . GLY A 1 126 ? 0.467 9.458 13.210 1.00 95.62 126 GLY A N 1
ATOM 968 C CA . GLY A 1 126 ? 0.638 9.179 14.638 1.00 95.62 126 GLY A CA 1
ATOM 969 C C . GLY A 1 126 ? -0.227 10.074 15.530 1.00 95.62 126 GLY A C 1
ATOM 970 O O . GLY A 1 126 ? -0.838 9.588 16.477 1.00 95.62 126 GLY A O 1
ATOM 971 N N . ARG A 1 127 ? -0.343 11.373 15.210 1.00 96.12 127 ARG A N 1
ATOM 972 C CA . ARG A 1 127 ? -1.225 12.294 15.954 1.00 96.12 127 ARG A CA 1
ATOM 973 C C .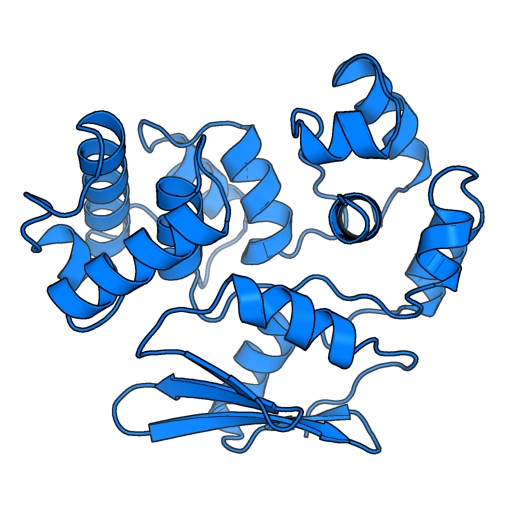 ARG A 1 127 ? -2.696 11.913 15.823 1.00 96.12 127 ARG A C 1
ATOM 975 O O . ARG A 1 127 ? -3.414 11.967 16.816 1.00 96.12 127 ARG A O 1
ATOM 982 N N . LEU A 1 128 ? -3.135 11.545 14.619 1.00 96.31 128 LEU A N 1
ATOM 983 C CA . LEU A 1 128 ? -4.509 11.114 14.374 1.00 96.31 128 LEU A CA 1
ATOM 984 C C . LEU A 1 128 ? -4.815 9.809 15.117 1.00 96.31 128 LEU A C 1
ATOM 986 O O . LEU A 1 128 ? -5.795 9.757 15.853 1.00 96.31 128 LEU A O 1
ATOM 990 N N . ALA A 1 129 ? -3.949 8.800 14.987 1.00 94.69 129 ALA A N 1
ATOM 991 C CA . ALA A 1 129 ? -4.103 7.516 15.665 1.00 94.69 129 ALA A CA 1
ATOM 992 C C . ALA A 1 129 ? -4.152 7.682 17.192 1.00 94.69 129 ALA A C 1
ATOM 994 O O . ALA A 1 129 ? -5.025 7.117 17.843 1.00 94.69 129 ALA A O 1
ATOM 995 N N . ALA A 1 130 ? -3.274 8.515 17.762 1.00 93.94 130 ALA A N 1
ATOM 996 C CA . ALA A 1 130 ? -3.284 8.820 19.192 1.00 93.94 130 ALA A CA 1
ATOM 997 C C . ALA A 1 130 ? -4.553 9.572 19.629 1.00 93.94 130 ALA A C 1
ATOM 999 O O . ALA A 1 130 ? -5.092 9.286 20.693 1.00 93.94 130 ALA A O 1
ATOM 1000 N N . ARG A 1 131 ? -5.046 10.516 18.813 1.00 94.75 131 ARG A N 1
ATOM 1001 C CA . ARG A 1 131 ? -6.280 11.268 19.091 1.00 94.75 131 ARG A CA 1
ATOM 1002 C C . ARG A 1 131 ? -7.515 10.371 19.091 1.00 94.75 131 ARG A C 1
ATOM 1004 O O . ARG A 1 131 ? -8.400 10.586 19.908 1.00 94.75 131 ARG A O 1
ATOM 1011 N N . CYS A 1 132 ? -7.573 9.414 18.171 1.00 93.06 132 CYS A N 1
ATOM 1012 C CA . CYS A 1 132 ? -8.750 8.574 17.966 1.00 93.06 132 CYS A CA 1
ATOM 1013 C C . CYS A 1 132 ? -8.672 7.241 18.730 1.00 93.06 132 CYS A C 1
ATOM 1015 O O . CYS A 1 132 ? -9.681 6.562 18.853 1.00 93.06 132 CYS A O 1
ATOM 1017 N N . GLY A 1 133 ? -7.497 6.838 19.232 1.00 89.56 133 GLY A N 1
ATOM 1018 C CA . GLY A 1 133 ? -7.280 5.504 19.811 1.00 89.56 133 GLY A CA 1
ATOM 1019 C C . GLY A 1 133 ? -7.189 4.384 18.763 1.00 89.56 133 GLY A C 1
ATOM 1020 O O . GLY A 1 133 ? -7.406 3.217 19.080 1.00 89.56 133 GLY A O 1
ATOM 1021 N N . GLY A 1 134 ? -6.895 4.731 17.509 1.00 89.44 134 GLY A N 1
ATOM 1022 C CA . GLY A 1 134 ? -6.936 3.841 16.349 1.00 89.44 134 GLY A CA 1
ATOM 1023 C C . GLY A 1 134 ? -7.152 4.620 15.051 1.00 89.44 134 GLY A C 1
ATOM 1024 O O . GLY A 1 134 ? -7.199 5.848 15.064 1.00 89.44 134 GLY A O 1
ATOM 1025 N N . VAL A 1 135 ? -7.264 3.916 13.923 1.00 92.50 135 VAL A N 1
ATOM 1026 C CA . VAL A 1 135 ? -7.574 4.519 12.614 1.00 92.50 135 VAL A CA 1
ATOM 1027 C C . VAL A 1 135 ? -8.632 3.668 11.910 1.00 92.50 135 VAL A C 1
ATOM 1029 O O . VAL A 1 135 ? -8.330 2.946 10.967 1.00 92.50 135 VAL A O 1
ATOM 1032 N N . ASP A 1 136 ? -9.866 3.740 12.399 1.00 93.19 136 ASP A N 1
ATOM 1033 C CA . ASP A 1 136 ? -11.063 3.172 11.765 1.00 93.19 136 ASP A CA 1
ATOM 1034 C C . ASP A 1 136 ? -12.080 4.279 11.455 1.00 93.19 136 ASP A C 1
ATOM 1036 O O . ASP A 1 136 ? -11.930 5.427 11.896 1.00 93.19 136 ASP A O 1
ATOM 1040 N N . ALA A 1 137 ? -13.055 3.959 10.606 1.00 96.56 137 ALA A N 1
ATOM 1041 C CA . ALA A 1 137 ? -13.937 4.947 10.000 1.00 96.56 137 ALA A CA 1
ATOM 1042 C C . ALA A 1 137 ? -14.802 5.665 11.038 1.00 96.56 137 ALA A C 1
ATOM 1044 O O . ALA A 1 137 ? -14.898 6.893 11.013 1.00 96.56 137 ALA A O 1
ATOM 1045 N N . GLU A 1 138 ? -15.376 4.913 11.971 1.00 96.38 138 GLU A N 1
ATOM 1046 C CA . GLU A 1 138 ? -16.257 5.398 13.027 1.00 96.38 138 GLU A CA 1
ATOM 1047 C C . GLU A 1 138 ? -15.515 6.379 13.937 1.00 96.38 138 GLU A C 1
ATOM 1049 O O . GLU A 1 138 ? -15.933 7.530 14.090 1.00 96.38 138 GLU A O 1
ATOM 1054 N N . ARG A 1 139 ? -14.347 5.982 14.459 1.00 95.50 139 ARG A N 1
ATOM 1055 C CA . ARG A 1 139 ? -13.569 6.845 15.359 1.00 95.50 139 ARG A CA 1
ATOM 1056 C C . ARG A 1 139 ? -13.098 8.120 14.671 1.00 95.50 139 ARG A C 1
ATOM 1058 O O . ARG A 1 139 ? -13.114 9.185 15.283 1.00 95.50 139 ARG A O 1
ATOM 1065 N N . VAL A 1 140 ? -12.677 8.045 13.406 1.00 96.62 140 VAL A N 1
ATOM 1066 C CA . VAL A 1 140 ? -12.214 9.233 12.667 1.00 96.62 140 VAL A CA 1
ATOM 1067 C C . VAL A 1 140 ? -13.376 10.164 12.299 1.00 96.62 140 VAL A C 1
ATOM 1069 O O . VAL A 1 140 ? -13.177 11.381 12.281 1.00 96.62 140 VAL A O 1
ATOM 1072 N N . ALA A 1 141 ? -14.574 9.635 12.032 1.00 96.31 141 ALA A N 1
ATOM 1073 C CA . ALA A 1 141 ? -15.760 10.443 11.739 1.00 96.31 141 ALA A CA 1
ATOM 1074 C C . ALA A 1 141 ? -16.203 11.273 12.958 1.00 96.31 141 ALA A C 1
ATOM 1076 O O . ALA A 1 141 ? -16.562 12.447 12.817 1.00 96.31 141 ALA A O 1
ATOM 1077 N N . GLU A 1 142 ? -16.120 10.687 14.154 1.00 95.25 142 GLU A N 1
ATOM 1078 C CA . GLU A 1 142 ? -16.522 11.318 15.418 1.00 95.25 142 GLU A CA 1
ATOM 1079 C C . GLU A 1 142 ? -15.435 12.215 16.032 1.00 95.25 142 GLU A C 1
ATOM 1081 O O . GLU A 1 142 ? -15.731 13.100 16.838 1.00 95.25 142 GLU A O 1
ATOM 1086 N N . ALA A 1 143 ? -14.171 12.028 15.646 1.00 95.31 143 ALA A N 1
ATOM 1087 C CA . ALA A 1 143 ? -13.050 12.730 16.254 1.00 95.31 143 ALA A CA 1
ATOM 1088 C C . ALA A 1 143 ? -13.043 14.249 16.003 1.00 95.31 143 ALA A C 1
ATOM 1090 O O . ALA A 1 143 ? -13.329 14.760 14.911 1.00 95.31 143 ALA A O 1
ATOM 1091 N N . ASP A 1 144 ? -12.563 14.991 17.007 1.00 94.75 144 ASP A N 1
ATOM 1092 C CA . ASP A 1 144 ? -12.123 16.366 16.803 1.00 94.75 144 ASP A CA 1
ATOM 1093 C C . ASP A 1 144 ? -10.741 16.399 16.127 1.00 94.75 144 ASP A C 1
ATOM 1095 O O . ASP A 1 144 ? -9.702 16.089 16.725 1.00 94.75 144 ASP A O 1
ATOM 1099 N N . LEU A 1 145 ? -10.745 16.815 14.859 1.00 94.94 145 LEU A N 1
ATOM 1100 C CA . LEU A 1 145 ? -9.553 16.965 14.024 1.00 94.94 145 LEU A CA 1
ATOM 1101 C C . LEU A 1 145 ? -8.846 18.322 14.206 1.00 94.94 145 LEU A C 1
ATOM 1103 O O . LEU A 1 145 ? -7.843 18.592 13.531 1.00 94.94 145 LEU A O 1
ATOM 1107 N N . SER A 1 146 ? -9.346 19.189 15.090 1.00 93.00 146 SER A N 1
ATOM 1108 C CA . SER A 1 146 ? -8.728 20.478 15.390 1.00 93.00 146 SER A CA 1
ATOM 1109 C C . SER A 1 146 ? -7.332 20.311 16.013 1.00 93.00 146 SER A C 1
ATOM 1111 O O . SER A 1 146 ? -7.012 19.328 16.695 1.00 93.00 146 SER A O 1
ATOM 1113 N N . GLY A 1 147 ? -6.442 21.263 15.712 1.00 92.88 147 GLY A N 1
ATOM 1114 C CA . GLY A 1 147 ? -5.091 21.311 16.282 1.00 92.88 147 GLY A CA 1
ATOM 1115 C C . GLY A 1 147 ? -4.120 20.213 15.819 1.00 92.88 147 GLY A C 1
ATOM 1116 O O . GLY A 1 147 ? -2.976 20.200 16.262 1.00 92.88 147 GLY A O 1
ATOM 1117 N N . LEU A 1 148 ? -4.503 19.314 14.901 1.00 93.75 148 LEU A N 1
ATOM 1118 C CA . LEU A 1 148 ? -3.626 18.225 14.431 1.00 93.75 148 LEU A CA 1
ATOM 1119 C C . LEU A 1 148 ? -2.513 18.682 13.463 1.00 93.75 148 LEU A C 1
ATOM 1121 O O . LEU A 1 148 ? -1.606 17.909 13.140 1.00 93.75 148 LEU A O 1
ATOM 1125 N N . GLY A 1 149 ? -2.547 19.943 13.017 1.00 94.06 149 GLY A N 1
ATOM 1126 C CA . GLY A 1 149 ? -1.664 20.469 11.967 1.00 94.06 149 GLY A CA 1
ATOM 1127 C C . GLY A 1 149 ? -2.145 20.130 10.551 1.00 94.06 149 GLY A C 1
ATOM 1128 O O . GLY A 1 149 ? -1.349 20.084 9.615 1.00 94.06 149 GLY A O 1
ATOM 1129 N N . LEU A 1 150 ? -3.444 19.858 10.398 1.00 93.81 150 LEU A N 1
ATOM 1130 C CA . LEU A 1 150 ? -4.096 19.600 9.118 1.00 93.81 150 LEU A CA 1
ATOM 1131 C C . LEU A 1 150 ? -4.597 20.905 8.498 1.00 93.81 150 LEU A C 1
ATOM 1133 O O . LEU A 1 150 ? -5.098 21.786 9.192 1.00 93.81 150 LEU A O 1
ATOM 1137 N N . THR A 1 151 ? -4.518 21.010 7.173 1.00 93.00 151 THR A N 1
ATOM 1138 C CA . THR A 1 151 ? -5.193 22.093 6.451 1.00 93.00 151 THR A CA 1
ATOM 1139 C C . THR A 1 151 ? -6.707 21.876 6.485 1.00 93.00 151 THR A C 1
ATOM 1141 O O . THR A 1 151 ? -7.176 20.736 6.543 1.00 93.00 151 THR A O 1
ATOM 1144 N N . GLY A 1 152 ? -7.497 22.948 6.358 1.00 92.75 152 GLY A N 1
ATOM 1145 C CA . GLY A 1 152 ? -8.959 22.822 6.283 1.00 92.75 152 GLY A CA 1
ATOM 1146 C C . GLY A 1 152 ? -9.431 21.914 5.137 1.00 92.75 152 GLY A C 1
ATOM 1147 O O . GLY A 1 152 ? -10.438 21.225 5.266 1.00 92.75 152 GLY A O 1
ATOM 1148 N N . GLY A 1 153 ? -8.676 21.852 4.032 1.00 92.25 153 GLY A N 1
ATOM 1149 C CA . GLY A 1 153 ? -8.932 20.917 2.932 1.00 92.25 153 GLY A CA 1
ATOM 1150 C C . GLY A 1 153 ? -8.767 19.449 3.333 1.00 92.25 153 GLY A C 1
ATOM 1151 O O . GLY A 1 153 ? -9.644 18.639 3.031 1.00 92.25 153 GLY A O 1
ATOM 1152 N N . ARG A 1 154 ? -7.695 19.107 4.064 1.00 93.06 154 ARG A N 1
ATOM 1153 C CA . ARG A 1 154 ? -7.481 17.738 4.562 1.00 93.06 154 ARG A CA 1
ATOM 1154 C C . ARG A 1 154 ? -8.504 17.346 5.617 1.00 93.06 154 ARG A C 1
ATOM 1156 O O . ARG A 1 154 ? -9.005 16.235 5.554 1.00 93.06 154 ARG A O 1
ATOM 1163 N N . VAL A 1 155 ? -8.866 18.257 6.523 1.00 94.94 155 VAL A N 1
ATOM 1164 C CA . VAL A 1 155 ? -9.934 18.009 7.510 1.00 94.94 155 VAL A CA 1
ATOM 1165 C C . VAL A 1 155 ? -11.243 17.650 6.806 1.00 94.94 155 VAL A C 1
ATOM 1167 O O . VAL A 1 155 ? -11.847 16.635 7.135 1.00 94.94 155 VAL A O 1
ATOM 1170 N N . ARG A 1 156 ? -11.653 18.428 5.793 1.00 94.62 156 ARG A N 1
ATOM 1171 C CA . ARG A 1 156 ? -12.862 18.123 5.008 1.00 94.62 156 ARG A CA 1
ATOM 1172 C C . ARG A 1 156 ? -12.771 16.784 4.277 1.00 94.62 156 ARG A C 1
ATOM 1174 O O . ARG A 1 156 ? -13.743 16.043 4.275 1.00 94.62 156 ARG A O 1
ATOM 1181 N N . SER A 1 157 ? -11.618 16.481 3.679 1.00 95.19 157 SER A N 1
ATOM 1182 C CA . SER A 1 157 ? -11.420 15.230 2.931 1.00 95.19 157 SER A CA 1
ATOM 1183 C C . SER A 1 157 ? -11.456 14.010 3.857 1.00 95.19 157 SER A C 1
ATOM 1185 O O . SER A 1 157 ? -12.107 13.024 3.536 1.00 95.19 157 SER A O 1
ATOM 1187 N N . LEU A 1 158 ? -10.813 14.090 5.029 1.00 96.12 158 LEU A N 1
ATOM 1188 C CA . LEU A 1 158 ? -10.837 13.028 6.039 1.00 96.12 158 LEU A CA 1
ATOM 1189 C C . LEU A 1 158 ? -12.237 12.808 6.610 1.00 96.12 158 LEU A C 1
ATOM 1191 O O . LEU A 1 158 ? -12.654 11.661 6.703 1.00 96.12 158 LEU A O 1
ATOM 1195 N N . ARG A 1 159 ? -12.970 13.880 6.943 1.00 96.06 159 ARG A N 1
ATOM 1196 C CA . ARG A 1 159 ? -14.365 13.767 7.402 1.00 96.06 159 ARG A CA 1
ATOM 1197 C C . ARG A 1 159 ? -15.242 13.099 6.348 1.00 96.06 159 ARG A C 1
ATOM 1199 O O . ARG A 1 159 ? -15.892 12.110 6.651 1.00 96.06 159 ARG A O 1
ATOM 1206 N N . ALA A 1 160 ? -15.181 13.567 5.100 1.00 96.81 160 ALA A N 1
ATOM 1207 C CA . ALA A 1 160 ? -15.962 12.987 4.010 1.00 96.81 160 ALA A CA 1
ATOM 1208 C C . ALA A 1 160 ? -15.633 11.503 3.774 1.00 96.81 160 ALA A C 1
ATOM 1210 O O . ALA A 1 160 ? -16.542 10.703 3.564 1.00 96.81 160 ALA A O 1
ATOM 1211 N N . LEU A 1 161 ? -14.347 11.135 3.831 1.00 97.81 161 LEU A N 1
ATOM 1212 C CA . LEU A 1 161 ? -13.890 9.749 3.726 1.00 97.81 161 LEU A CA 1
ATOM 1213 C C . LEU A 1 161 ? -14.428 8.888 4.881 1.00 97.81 161 LEU A C 1
ATOM 1215 O O . LEU A 1 161 ? -14.975 7.816 4.636 1.00 97.81 161 LEU A O 1
ATOM 1219 N N . ALA A 1 162 ? -14.288 9.360 6.122 1.00 97.62 162 ALA A N 1
ATOM 1220 C CA . ALA A 1 162 ? -14.715 8.653 7.328 1.00 97.62 162 ALA A CA 1
ATOM 1221 C C . ALA A 1 162 ? -16.234 8.465 7.381 1.00 97.62 162 ALA A C 1
ATOM 1223 O O . ALA A 1 162 ? -16.706 7.349 7.553 1.00 97.62 162 ALA A O 1
ATOM 1224 N N . GLU A 1 163 ? -17.003 9.522 7.123 1.00 97.12 163 GLU A N 1
ATOM 1225 C CA . GLU A 1 163 ? -18.469 9.475 7.073 1.00 97.12 163 GLU A CA 1
ATOM 1226 C C . GLU A 1 163 ? -18.986 8.564 5.951 1.00 97.12 163 GLU A C 1
ATOM 1228 O O . GLU A 1 163 ? -20.019 7.910 6.099 1.00 97.12 163 GLU A O 1
ATOM 1233 N N . ALA A 1 164 ? -18.303 8.520 4.802 1.00 97.81 164 ALA A N 1
ATOM 1234 C CA . ALA A 1 164 ? -18.676 7.621 3.715 1.00 97.81 164 ALA A CA 1
ATOM 1235 C C . ALA A 1 164 ? -18.404 6.155 4.063 1.00 97.81 164 ALA A C 1
ATOM 1237 O O . ALA A 1 164 ? -19.254 5.311 3.782 1.00 97.81 164 ALA A O 1
ATOM 1238 N N . ALA A 1 165 ? -17.257 5.862 4.679 1.00 97.88 165 ALA A N 1
ATOM 1239 C CA . ALA A 1 165 ? -16.897 4.509 5.084 1.00 97.88 165 ALA A CA 1
ATOM 1240 C C . ALA A 1 165 ? -17.774 4.008 6.247 1.00 97.88 165 ALA A C 1
ATOM 1242 O O . ALA A 1 165 ? -18.402 2.962 6.115 1.00 97.88 165 ALA A O 1
ATOM 1243 N N . ALA A 1 166 ? -17.914 4.789 7.324 1.00 97.38 166 ALA A N 1
ATOM 1244 C CA . ALA A 1 166 ? -18.739 4.437 8.486 1.00 97.38 166 ALA A CA 1
ATOM 1245 C C . ALA A 1 166 ? -20.230 4.306 8.123 1.00 97.38 166 ALA A C 1
ATOM 1247 O O . ALA A 1 166 ? -20.943 3.456 8.645 1.00 97.38 166 ALA A O 1
ATOM 1248 N N . GLY A 1 167 ? -20.709 5.126 7.181 1.00 96.19 167 GLY A N 1
ATOM 1249 C CA . GLY A 1 167 ? -22.076 5.044 6.662 1.00 96.19 167 GLY A CA 1
ATOM 1250 C C . GLY A 1 167 ? -22.294 3.973 5.586 1.00 96.19 167 GLY A C 1
ATOM 1251 O O . GLY A 1 167 ? -23.379 3.923 5.013 1.00 96.19 167 GLY A O 1
ATOM 1252 N N . GLY A 1 168 ? -21.278 3.174 5.239 1.00 95.12 168 GLY A N 1
ATOM 1253 C CA . GLY A 1 168 ? -21.366 2.105 4.235 1.00 95.12 168 GLY A CA 1
ATOM 1254 C C . GLY A 1 168 ? -21.470 2.565 2.774 1.00 95.12 168 GLY A C 1
ATOM 1255 O O . GLY A 1 168 ? -21.600 1.731 1.881 1.00 95.12 168 GLY A O 1
ATOM 1256 N N . ARG A 1 169 ? -21.386 3.875 2.501 1.00 95.56 169 ARG A N 1
ATOM 1257 C CA . ARG A 1 169 ? -21.376 4.441 1.135 1.00 95.56 169 ARG A CA 1
ATOM 1258 C C . ARG A 1 169 ? -20.054 4.205 0.405 1.00 95.56 169 ARG A C 1
ATOM 1260 O O . ARG A 1 169 ? -20.017 4.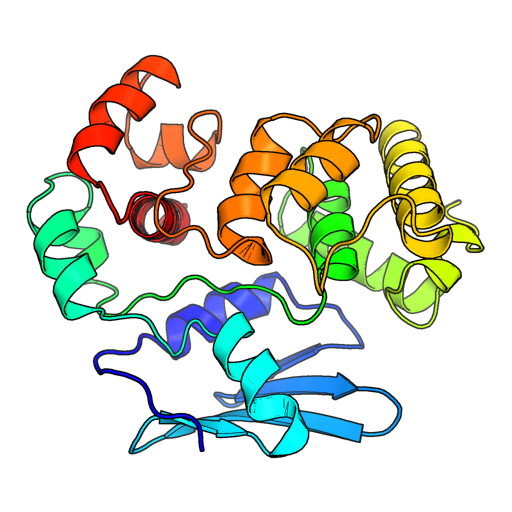278 -0.817 1.00 95.56 169 ARG A O 1
ATOM 1267 N N . LEU A 1 170 ? -18.977 3.966 1.148 1.00 97.69 170 LEU A N 1
ATOM 1268 C CA . LEU A 1 170 ? -17.672 3.587 0.626 1.00 97.69 170 LEU A CA 1
ATOM 1269 C C . LEU A 1 170 ? -17.271 2.242 1.232 1.00 97.69 170 LEU A C 1
ATOM 1271 O O . LEU A 1 170 ? -16.967 2.157 2.420 1.00 97.69 170 LEU A O 1
ATOM 1275 N N . ARG A 1 171 ? -17.238 1.199 0.401 1.00 97.12 171 ARG A N 1
ATOM 1276 C CA . ARG A 1 171 ? -16.764 -0.134 0.783 1.00 97.12 171 ARG A CA 1
ATOM 1277 C C . ARG A 1 171 ? -15.334 -0.316 0.281 1.00 97.12 171 ARG A C 1
ATOM 1279 O O . ARG A 1 171 ? -15.075 -0.148 -0.903 1.00 97.12 171 ARG A O 1
ATOM 1286 N N . LEU A 1 172 ? -14.406 -0.609 1.195 1.00 96.12 172 LEU A N 1
ATOM 1287 C CA . LEU A 1 172 ? -12.967 -0.762 0.906 1.00 96.12 172 LEU A CA 1
ATOM 1288 C C . LEU A 1 172 ? -12.501 -2.225 0.972 1.00 96.12 172 LEU A C 1
ATOM 1290 O O . LEU A 1 172 ? -11.382 -2.539 0.573 1.00 96.12 172 LEU A O 1
ATOM 1294 N N . GLU A 1 173 ? -13.354 -3.117 1.478 1.00 90.94 173 GLU A N 1
ATOM 1295 C CA . GLU A 1 173 ? -13.141 -4.561 1.547 1.00 90.94 173 GLU A CA 1
ATOM 1296 C C . GLU A 1 173 ? -14.434 -5.286 1.137 1.00 90.94 173 GLU A C 1
ATOM 1298 O O . GLU A 1 173 ? -15.532 -4.739 1.253 1.00 90.94 173 GLU A O 1
ATOM 1303 N N . GLY A 1 174 ? -14.312 -6.526 0.653 1.00 90.12 174 GLY A N 1
ATOM 1304 C CA . GLY A 1 174 ? -15.466 -7.376 0.323 1.00 90.12 174 GLY A CA 1
ATOM 1305 C C . GLY A 1 174 ? -16.220 -7.013 -0.964 1.00 90.12 174 GLY A C 1
ATOM 1306 O O . GLY A 1 174 ? -17.256 -7.614 -1.236 1.00 90.12 174 GLY A O 1
ATOM 1307 N N . VAL A 1 175 ? -15.707 -6.069 -1.756 1.00 94.38 175 VAL A N 1
ATOM 1308 C CA . VAL A 1 175 ? -16.261 -5.645 -3.053 1.00 94.38 175 VAL A CA 1
ATOM 1309 C C . VAL A 1 175 ? -15.185 -5.646 -4.134 1.00 94.38 175 VAL A C 1
ATOM 1311 O O . VAL A 1 175 ? -13.994 -5.792 -3.839 1.00 94.38 175 VAL A O 1
ATOM 1314 N N . ASP A 1 176 ? -15.595 -5.501 -5.393 1.00 94.69 176 ASP A N 1
ATOM 1315 C CA . ASP A 1 176 ? -14.641 -5.313 -6.477 1.00 94.69 176 ASP A CA 1
ATOM 1316 C C . ASP A 1 176 ? -13.969 -3.928 -6.415 1.00 94.69 176 ASP A C 1
ATOM 1318 O O . ASP A 1 176 ? -14.390 -2.992 -5.721 1.00 94.69 176 ASP A O 1
ATOM 1322 N N . TRP A 1 177 ? -12.851 -3.810 -7.130 1.00 95.62 177 TRP A N 1
ATOM 1323 C CA . TRP A 1 177 ? -12.113 -2.555 -7.181 1.00 95.62 177 TRP A CA 1
ATOM 1324 C C . TRP A 1 177 ? -12.898 -1.444 -7.892 1.00 95.62 177 TRP A C 1
ATOM 1326 O O . TRP A 1 177 ? -12.726 -0.281 -7.543 1.00 95.62 177 TRP A O 1
ATOM 1336 N N . ALA A 1 178 ? -13.747 -1.776 -8.869 1.00 96.06 178 ALA A N 1
ATOM 1337 C CA . ALA A 1 178 ? -14.490 -0.780 -9.636 1.00 96.06 178 ALA A CA 1
ATOM 1338 C C . ALA A 1 178 ? -15.474 -0.016 -8.740 1.00 96.06 178 ALA A C 1
ATOM 1340 O O . ALA A 1 178 ? -15.477 1.214 -8.747 1.00 96.06 178 ALA A O 1
ATOM 1341 N N . GLU A 1 179 ? -16.213 -0.734 -7.897 1.00 97.19 179 GLU A N 1
ATOM 1342 C CA . GLU A 1 179 ? -17.121 -0.159 -6.911 1.00 97.19 179 GLU A CA 1
ATOM 1343 C C . GLU A 1 179 ? -16.358 0.669 -5.866 1.00 97.19 179 GLU A C 1
ATOM 1345 O O . GLU A 1 179 ? -16.734 1.800 -5.548 1.00 97.19 179 GLU A O 1
ATOM 1350 N N . THR A 1 180 ? -15.228 0.143 -5.380 1.00 97.75 180 THR A N 1
ATOM 1351 C CA . THR A 1 180 ? -14.351 0.870 -4.447 1.00 97.75 180 THR A CA 1
ATOM 1352 C C . THR A 1 180 ? -13.868 2.188 -5.062 1.00 97.75 180 THR A C 1
ATOM 1354 O O . THR A 1 180 ? -13.905 3.239 -4.419 1.00 97.75 180 THR A O 1
ATOM 1357 N N . ALA A 1 181 ? -13.413 2.148 -6.316 1.00 97.44 181 ALA A N 1
ATOM 1358 C CA . ALA A 1 181 ? -12.890 3.299 -7.041 1.00 97.44 181 ALA A CA 1
ATOM 1359 C C . ALA A 1 181 ? -13.974 4.350 -7.312 1.00 97.44 181 ALA A C 1
ATOM 1361 O O . ALA A 1 181 ? -13.696 5.542 -7.178 1.00 97.44 181 ALA A O 1
ATOM 1362 N N . GLU A 1 182 ? -15.198 3.930 -7.640 1.00 97.06 182 GLU A N 1
ATOM 1363 C CA . GLU A 1 182 ? -16.349 4.823 -7.804 1.00 97.06 182 GLU A CA 1
ATOM 1364 C C . GLU A 1 182 ? -16.688 5.538 -6.490 1.00 97.06 182 GLU A C 1
ATOM 1366 O O . GLU A 1 182 ? -16.776 6.770 -6.454 1.00 97.06 182 GLU A O 1
ATOM 1371 N N . GLY A 1 183 ? -16.775 4.791 -5.385 1.00 97.31 183 GLY A N 1
ATOM 1372 C CA . GLY A 1 183 ? -17.004 5.363 -4.058 1.00 97.31 183 GLY A CA 1
ATOM 1373 C C . GLY A 1 183 ? -15.906 6.350 -3.649 1.00 97.31 183 GLY A C 1
ATOM 1374 O O . GLY A 1 183 ? -16.197 7.429 -3.132 1.00 97.31 183 GLY A O 1
ATOM 1375 N N . LEU A 1 184 ? -14.640 6.019 -3.926 1.00 97.50 184 LEU A N 1
ATOM 1376 C CA . LEU A 1 184 ? -13.495 6.901 -3.682 1.00 97.50 184 LEU A CA 1
ATOM 1377 C C . LEU A 1 184 ? -13.557 8.175 -4.535 1.00 97.50 184 LEU A C 1
ATOM 1379 O O . LEU A 1 184 ? -13.280 9.257 -4.021 1.00 97.50 184 LEU A O 1
ATOM 1383 N N . ALA A 1 185 ? -13.942 8.072 -5.810 1.00 96.62 185 ALA A N 1
ATOM 1384 C CA . ALA A 1 185 ? -14.047 9.209 -6.728 1.00 96.62 185 ALA A CA 1
ATOM 1385 C C . ALA A 1 185 ? -15.111 10.232 -6.302 1.00 96.62 185 ALA A C 1
ATOM 1387 O O . ALA A 1 185 ? -14.978 11.421 -6.597 1.00 96.62 185 ALA A O 1
ATOM 1388 N N . ALA A 1 186 ? -16.142 9.795 -5.573 1.00 96.00 186 ALA A N 1
ATOM 1389 C CA . ALA A 1 186 ? -17.165 10.679 -5.019 1.00 96.00 186 ALA A CA 1
ATOM 1390 C C . ALA A 1 186 ? -16.661 11.528 -3.831 1.00 96.00 186 ALA A C 1
ATOM 1392 O O . ALA A 1 186 ? -17.310 12.504 -3.442 1.00 96.00 186 ALA A O 1
ATOM 1393 N N . ILE A 1 187 ? -15.509 11.192 -3.239 1.00 95.75 187 ILE A N 1
ATOM 1394 C CA . ILE A 1 187 ? -14.964 11.907 -2.083 1.00 95.75 187 ILE A CA 1
ATOM 1395 C C . ILE A 1 187 ? -14.194 13.147 -2.537 1.00 95.75 187 ILE A C 1
ATOM 1397 O O . ILE A 1 187 ? -13.161 13.081 -3.205 1.00 95.75 187 ILE A O 1
ATOM 1401 N N . ARG A 1 188 ? -14.649 14.325 -2.103 1.00 89.38 188 ARG A N 1
ATOM 1402 C CA . ARG A 1 188 ? -13.950 15.583 -2.391 1.00 89.38 188 ARG A CA 1
ATOM 1403 C C . ARG A 1 188 ? -12.516 15.544 -1.851 1.00 89.38 188 ARG A C 1
ATOM 1405 O O . ARG A 1 188 ? -12.310 15.405 -0.652 1.00 89.38 188 ARG A O 1
ATOM 1412 N N . GLY A 1 189 ? -11.542 15.763 -2.736 1.00 87.38 189 GLY A N 1
ATOM 1413 C CA . GLY A 1 189 ? -10.111 15.724 -2.405 1.00 87.38 189 GLY A CA 1
ATOM 1414 C C . GLY A 1 189 ? -9.422 14.403 -2.761 1.00 87.38 189 GLY A C 1
ATOM 1415 O O . GLY A 1 189 ? -8.195 14.325 -2.686 1.00 87.38 189 GLY A O 1
ATOM 1416 N N . VAL A 1 190 ? -10.180 13.398 -3.209 1.00 93.31 190 VAL A N 1
ATOM 1417 C CA . VAL A 1 190 ? -9.661 12.167 -3.812 1.00 93.31 190 VAL A CA 1
ATOM 1418 C C . VAL A 1 190 ? -9.691 12.325 -5.332 1.00 93.31 190 VAL A C 1
ATOM 1420 O O . VAL A 1 190 ? -10.748 12.380 -5.949 1.00 93.31 190 VAL A O 1
ATOM 1423 N N . GLY A 1 191 ? -8.512 12.480 -5.935 1.00 93.44 191 GLY A N 1
ATOM 1424 C CA . GLY A 1 191 ? -8.359 12.634 -7.386 1.00 93.44 191 GLY A CA 1
ATOM 1425 C C . GLY A 1 191 ? -7.886 11.356 -8.078 1.00 93.44 191 GLY A C 1
ATOM 1426 O O . GLY A 1 191 ? -7.532 10.379 -7.418 1.00 93.44 191 GLY A O 1
ATOM 1427 N N . ALA A 1 192 ? -7.792 11.402 -9.411 1.00 94.25 192 ALA A N 1
ATOM 1428 C CA . ALA A 1 192 ? -7.367 10.273 -10.247 1.00 94.25 192 ALA A CA 1
ATOM 1429 C C . ALA A 1 192 ? -6.046 9.636 -9.779 1.00 94.25 192 ALA A C 1
ATOM 1431 O O . ALA A 1 192 ? -5.983 8.424 -9.602 1.00 94.25 192 ALA A O 1
ATOM 1432 N N . TRP A 1 193 ? -5.033 10.451 -9.456 1.00 95.31 193 TRP A N 1
ATOM 1433 C CA . TRP A 1 193 ? -3.758 9.951 -8.923 1.00 95.31 193 TRP A CA 1
ATOM 1434 C C . TRP A 1 193 ? -3.934 9.119 -7.641 1.00 95.31 193 TRP A C 1
ATOM 1436 O O . TRP A 1 193 ? -3.289 8.086 -7.480 1.00 95.31 193 TRP A O 1
ATOM 1446 N N . THR A 1 194 ? -4.813 9.546 -6.726 1.00 96.06 194 THR A N 1
ATOM 1447 C CA . THR A 1 194 ? -5.080 8.809 -5.483 1.00 96.06 194 THR A CA 1
ATOM 1448 C C . THR A 1 194 ? -5.756 7.477 -5.778 1.00 96.06 194 THR A C 1
ATOM 1450 O O . THR A 1 194 ? -5.367 6.472 -5.192 1.00 96.06 194 THR A O 1
ATOM 1453 N N . ILE A 1 195 ? -6.716 7.452 -6.701 1.00 97.38 195 ILE A N 1
ATOM 1454 C CA . ILE A 1 195 ? -7.399 6.220 -7.111 1.00 97.38 195 ILE A CA 1
ATOM 1455 C C . ILE A 1 195 ? -6.402 5.254 -7.755 1.00 97.38 195 ILE A C 1
ATOM 1457 O O . ILE A 1 195 ? -6.335 4.104 -7.344 1.00 97.38 195 ILE A O 1
ATOM 1461 N N . GLU A 1 196 ? -5.563 5.708 -8.688 1.00 97.19 196 GLU A N 1
ATOM 1462 C CA . GLU A 1 196 ? -4.546 4.859 -9.328 1.00 97.19 196 GLU A CA 1
ATOM 1463 C C . GLU A 1 196 ? -3.495 4.355 -8.328 1.00 97.19 196 GLU A C 1
ATOM 1465 O O . GLU A 1 196 ? -3.086 3.195 -8.379 1.00 97.19 196 GLU A O 1
ATOM 1470 N N . TYR A 1 197 ? -3.082 5.190 -7.369 1.00 97.12 197 TYR A N 1
ATOM 1471 C CA . TYR A 1 197 ? -2.199 4.766 -6.282 1.00 97.12 197 TYR A CA 1
ATOM 1472 C C . TYR A 1 197 ? -2.857 3.699 -5.392 1.00 97.12 197 TYR A C 1
ATOM 1474 O O . TYR A 1 197 ? -2.221 2.709 -5.021 1.00 97.12 197 TYR A O 1
ATOM 1482 N N . LEU A 1 198 ? -4.132 3.878 -5.045 1.00 97.88 198 LEU A N 1
ATOM 1483 C CA . LEU A 1 198 ? -4.888 2.909 -4.257 1.00 97.88 198 LEU A CA 1
ATOM 1484 C C . LEU A 1 198 ? -5.191 1.637 -5.063 1.00 97.88 198 LEU A C 1
ATOM 1486 O O . LEU A 1 198 ? -5.195 0.564 -4.475 1.00 97.88 198 LEU A O 1
ATOM 1490 N N . ALA A 1 199 ? -5.323 1.699 -6.388 1.00 98.00 199 ALA A N 1
ATOM 1491 C CA . ALA A 1 199 ? -5.457 0.510 -7.231 1.00 98.00 199 ALA A CA 1
ATOM 1492 C C . ALA A 1 199 ? -4.228 -0.401 -7.098 1.00 98.00 199 ALA A C 1
ATOM 1494 O O . ALA A 1 199 ? -4.368 -1.614 -6.955 1.00 98.00 199 ALA A O 1
ATOM 1495 N N . VAL A 1 200 ? -3.027 0.188 -7.025 1.00 97.44 200 VAL A N 1
ATOM 1496 C CA . VAL A 1 200 ? -1.779 -0.550 -6.765 1.00 97.44 200 VAL A CA 1
ATOM 1497 C C . VAL A 1 200 ? -1.783 -1.193 -5.373 1.00 97.44 200 VAL A C 1
ATOM 1499 O O . VAL A 1 200 ? -1.418 -2.356 -5.224 1.00 97.44 200 VAL A O 1
ATOM 1502 N N . ARG A 1 201 ? -2.159 -0.440 -4.332 1.00 96.75 201 ARG A N 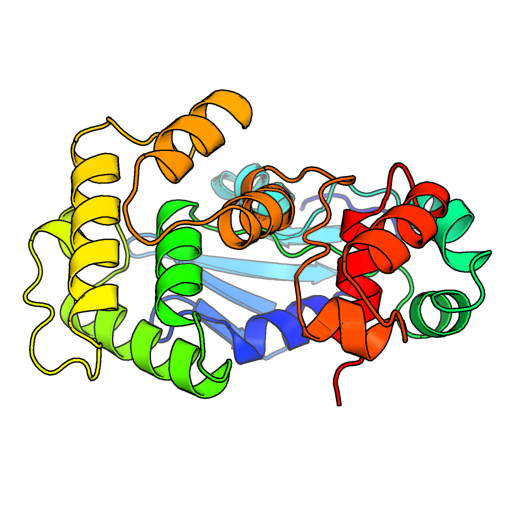1
ATOM 1503 C CA . ARG A 1 201 ? -1.978 -0.843 -2.921 1.00 96.75 201 ARG A CA 1
ATOM 1504 C C . ARG A 1 201 ? -3.135 -1.659 -2.346 1.00 96.75 201 ARG A C 1
ATOM 1506 O O . ARG A 1 201 ? -2.910 -2.667 -1.684 1.00 96.75 201 ARG A O 1
ATOM 1513 N N . LEU A 1 202 ? -4.352 -1.183 -2.564 1.00 96.38 202 LEU A N 1
ATOM 1514 C CA . LEU A 1 202 ? -5.601 -1.739 -2.052 1.00 96.38 202 LEU A CA 1
ATOM 1515 C C . LEU A 1 202 ? -6.235 -2.676 -3.082 1.00 96.38 202 LEU A C 1
ATOM 1517 O O . LEU A 1 202 ? -6.515 -3.834 -2.774 1.00 96.38 202 LEU A O 1
ATOM 1521 N N . GLY A 1 203 ? -6.382 -2.200 -4.322 1.00 95.81 203 GLY A N 1
ATOM 1522 C CA . GLY A 1 203 ? -6.916 -2.995 -5.432 1.00 95.81 203 GLY A CA 1
ATOM 1523 C C . GLY A 1 203 ? -6.021 -4.175 -5.817 1.00 95.81 203 GLY A C 1
ATOM 1524 O O . GLY A 1 203 ? -6.511 -5.159 -6.366 1.00 95.81 203 GLY A O 1
ATOM 1525 N N . ARG A 1 204 ? -4.724 -4.105 -5.472 1.00 94.12 204 ARG A N 1
ATOM 1526 C CA . ARG A 1 204 ? -3.686 -5.083 -5.843 1.00 94.12 204 ARG A CA 1
ATOM 1527 C C . ARG A 1 204 ? -3.625 -5.312 -7.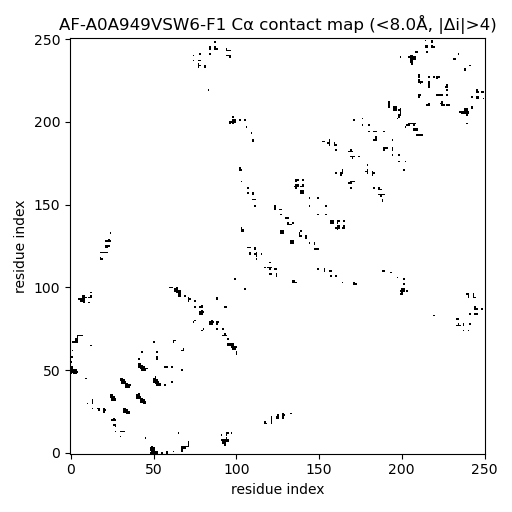356 1.00 94.12 204 ARG A C 1
ATOM 1529 O O . ARG A 1 204 ? -3.255 -6.392 -7.812 1.00 94.12 204 ARG A O 1
ATOM 1536 N N . ASP A 1 205 ? -3.992 -4.293 -8.127 1.00 97.12 205 ASP A N 1
ATOM 1537 C CA . ASP A 1 205 ? -3.894 -4.312 -9.576 1.00 97.12 205 ASP A CA 1
ATOM 1538 C C . ASP A 1 205 ? -2.412 -4.242 -9.961 1.00 97.12 205 ASP A C 1
ATOM 1540 O O . ASP A 1 205 ? -1.732 -3.238 -9.730 1.00 97.12 205 ASP A O 1
ATOM 1544 N N . THR A 1 206 ? -1.898 -5.334 -10.532 1.00 97.81 206 THR A N 1
ATOM 1545 C CA . THR A 1 206 ? -0.490 -5.451 -10.933 1.00 97.81 206 THR A CA 1
ATOM 1546 C C . THR A 1 206 ? -0.136 -4.550 -12.111 1.00 97.81 206 THR A C 1
ATOM 1548 O O . THR A 1 206 ? 1.049 -4.337 -12.388 1.00 97.81 206 THR A O 1
ATOM 1551 N N . ASP A 1 207 ? -1.142 -4.010 -12.792 1.00 98.31 207 ASP A N 1
ATOM 1552 C CA . ASP A 1 207 ? -1.005 -3.180 -13.975 1.00 98.31 207 ASP A CA 1
ATOM 1553 C C . ASP A 1 207 ? -1.505 -1.739 -13.772 1.00 98.31 207 ASP A C 1
ATOM 1555 O O . ASP A 1 207 ? -1.371 -0.919 -14.681 1.00 98.31 207 ASP A O 1
ATOM 1559 N N . ALA A 1 208 ? -2.003 -1.388 -12.582 1.00 97.81 208 ALA A N 1
ATOM 1560 C CA . ALA A 1 208 ? -2.293 -0.003 -12.219 1.00 97.81 208 ALA A CA 1
ATOM 1561 C C . ALA A 1 208 ? -1.020 0.856 -12.226 1.00 97.81 208 ALA A C 1
ATOM 1563 O O . ALA A 1 208 ? 0.070 0.405 -11.856 1.00 97.81 208 ALA A O 1
ATOM 1564 N N . PHE A 1 209 ? -1.146 2.113 -12.663 1.00 97.94 209 PHE A N 1
ATOM 1565 C CA . PHE A 1 209 ? 0.023 2.957 -12.884 1.00 97.94 209 PHE A CA 1
ATOM 1566 C C . PHE A 1 209 ? -0.284 4.462 -12.786 1.00 97.94 209 PHE A C 1
ATOM 1568 O O . PHE A 1 209 ? -0.774 5.036 -13.757 1.00 97.94 209 PHE A O 1
ATOM 1575 N N . PRO A 1 210 ? 0.045 5.126 -11.659 1.00 96.94 210 PRO A N 1
ATOM 1576 C CA . PRO A 1 210 ? -0.254 6.542 -11.456 1.00 96.94 210 PRO A CA 1
ATOM 1577 C C . PRO A 1 210 ? 0.699 7.456 -12.242 1.00 96.94 210 PRO A C 1
ATOM 1579 O O . PRO A 1 210 ? 1.621 8.044 -11.682 1.00 96.94 210 PRO A O 1
ATOM 1582 N N . ALA A 1 211 ? 0.511 7.585 -13.558 1.00 97.00 211 ALA A N 1
ATOM 1583 C CA . ALA A 1 211 ? 1.469 8.239 -14.462 1.00 97.00 211 ALA A CA 1
ATOM 1584 C C . ALA A 1 211 ? 1.693 9.741 -14.191 1.00 97.00 211 ALA A C 1
ATOM 1586 O O . ALA A 1 211 ? 2.682 10.314 -14.650 1.00 97.00 211 ALA A O 1
ATOM 1587 N N . THR A 1 212 ? 0.798 10.395 -13.448 1.00 96.19 212 THR A N 1
ATOM 1588 C CA . THR A 1 212 ? 0.963 11.794 -13.021 1.00 96.19 212 THR A CA 1
ATOM 1589 C C . THR A 1 212 ? 1.818 11.943 -11.759 1.00 96.19 212 THR A C 1
ATOM 1591 O O . THR A 1 212 ? 2.035 13.063 -11.297 1.00 96.19 212 THR A O 1
ATOM 1594 N N . ASP A 1 213 ? 2.285 10.842 -11.166 1.00 95.56 213 ASP A N 1
ATOM 1595 C CA . ASP A 1 213 ? 3.137 10.862 -9.982 1.00 95.56 213 ASP A CA 1
ATOM 1596 C C . ASP A 1 213 ? 4.489 11.526 -10.279 1.00 95.56 213 ASP A C 1
ATOM 1598 O O . ASP A 1 213 ? 5.257 11.079 -11.133 1.00 95.56 213 ASP A O 1
ATOM 1602 N N . LEU A 1 214 ? 4.810 12.585 -9.532 1.00 92.44 214 LEU A N 1
ATOM 1603 C CA . LEU A 1 214 ? 6.053 13.340 -9.721 1.00 92.44 214 LEU A CA 1
ATOM 1604 C C . LEU A 1 214 ? 7.306 12.492 -9.456 1.00 92.44 214 LEU A C 1
ATOM 1606 O O . LEU A 1 214 ? 8.341 12.716 -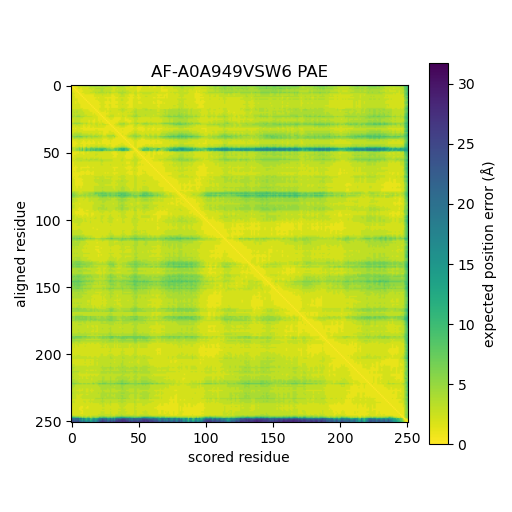10.086 1.00 92.44 214 LEU A O 1
ATOM 1610 N N . GLY A 1 215 ? 7.221 11.521 -8.542 1.00 93.12 215 GLY A N 1
ATOM 1611 C CA . GLY A 1 215 ? 8.303 10.580 -8.266 1.00 93.12 215 GLY A CA 1
ATOM 1612 C C . GLY A 1 215 ? 8.549 9.651 -9.452 1.00 93.12 215 GLY A C 1
ATOM 1613 O O . GLY A 1 215 ? 9.697 9.471 -9.854 1.00 93.12 215 GLY A O 1
ATOM 1614 N N . LEU A 1 216 ? 7.483 9.125 -10.063 1.00 96.31 216 LEU A N 1
ATOM 1615 C CA . LEU A 1 216 ? 7.583 8.299 -11.269 1.00 96.31 216 LEU A CA 1
ATOM 1616 C C . LEU A 1 216 ? 8.105 9.091 -12.470 1.00 96.31 216 LEU A C 1
ATOM 1618 O O . LEU A 1 216 ? 8.996 8.604 -13.167 1.00 96.31 216 LEU A O 1
ATOM 1622 N N . LEU A 1 217 ? 7.620 10.316 -12.691 1.00 96.56 217 LEU A N 1
ATOM 1623 C CA . LEU A 1 217 ? 8.120 11.198 -13.753 1.00 96.56 217 LEU A CA 1
ATOM 1624 C C . LEU A 1 217 ? 9.620 11.463 -13.586 1.00 96.56 217 LEU A C 1
ATOM 1626 O O . LEU A 1 217 ? 10.406 11.186 -14.491 1.00 96.56 217 LEU A O 1
ATOM 1630 N N . ARG A 1 218 ? 10.043 11.882 -12.387 1.00 95.00 218 ARG A N 1
ATOM 1631 C CA . ARG A 1 218 ? 11.459 12.136 -12.085 1.00 95.00 218 ARG A CA 1
ATOM 1632 C C . ARG A 1 218 ? 12.319 10.878 -12.240 1.00 95.00 218 ARG A C 1
ATOM 1634 O O . ARG A 1 218 ? 13.384 10.948 -12.841 1.00 95.00 218 ARG A O 1
ATOM 1641 N N . ALA A 1 219 ? 11.886 9.740 -11.699 1.00 95.00 219 ALA A N 1
ATOM 1642 C CA . ALA A 1 219 ? 12.678 8.508 -11.696 1.00 95.00 219 ALA A CA 1
ATOM 1643 C C . ALA A 1 219 ? 12.768 7.834 -13.074 1.00 95.00 219 ALA A C 1
ATOM 1645 O O . ALA A 1 219 ? 13.730 7.107 -13.331 1.00 95.00 219 ALA A O 1
ATOM 1646 N N . SER A 1 220 ? 11.769 8.046 -13.934 1.00 95.00 220 SER A N 1
ATOM 1647 C CA . SER A 1 220 ? 11.745 7.534 -15.309 1.00 95.00 220 SER A CA 1
ATOM 1648 C C . SER A 1 220 ? 12.464 8.444 -16.306 1.00 95.00 220 SER A C 1
ATOM 1650 O O . SER A 1 220 ? 12.881 7.962 -17.356 1.00 95.00 220 SER A O 1
ATOM 1652 N N . GLY A 1 221 ? 12.610 9.734 -15.984 1.00 94.62 221 GLY A N 1
ATOM 1653 C CA . GLY A 1 221 ? 13.136 10.750 -16.895 1.00 94.62 221 GLY A CA 1
ATOM 1654 C C . GLY A 1 221 ? 12.120 11.247 -17.930 1.00 94.62 221 GLY A C 1
ATOM 1655 O O . GLY A 1 221 ? 12.508 11.968 -18.843 1.00 94.62 221 GLY A O 1
ATOM 1656 N N . ALA A 1 222 ? 10.842 10.872 -17.808 1.00 95.94 222 ALA A N 1
ATOM 1657 C CA . ALA A 1 222 ? 9.788 11.348 -18.698 1.00 95.94 222 ALA A CA 1
ATOM 1658 C C . ALA A 1 222 ? 9.465 12.829 -18.437 1.00 95.94 222 ALA A C 1
ATOM 1660 O O . ALA A 1 222 ? 9.326 13.254 -17.288 1.00 95.94 222 ALA A O 1
ATOM 1661 N N . GLY A 1 223 ? 9.276 13.608 -19.503 1.00 96.44 223 GLY A N 1
ATOM 1662 C CA . GLY A 1 223 ? 8.914 15.025 -19.426 1.00 96.44 223 GLY A CA 1
ATOM 1663 C C . GLY A 1 223 ? 7.425 15.276 -19.176 1.00 96.44 223 GLY A C 1
ATOM 1664 O O . GLY A 1 223 ? 7.037 16.395 -18.849 1.00 96.44 223 GLY A O 1
ATOM 1665 N N . SER A 1 224 ? 6.570 14.258 -19.327 1.00 97.81 224 SER A N 1
ATOM 1666 C CA . SER A 1 224 ? 5.122 14.370 -19.108 1.00 97.81 224 SER A CA 1
ATOM 1667 C C . SER A 1 224 ? 4.469 13.034 -18.743 1.00 97.81 224 SER A C 1
ATOM 1669 O O . SER A 1 224 ? 4.990 11.963 -19.056 1.00 97.81 224 SER A O 1
ATOM 1671 N N . ALA A 1 225 ? 3.272 13.091 -18.148 1.00 97.44 225 ALA A N 1
ATOM 1672 C CA . ALA A 1 225 ? 2.471 11.899 -17.851 1.00 97.44 225 ALA A CA 1
ATOM 1673 C C . ALA A 1 225 ? 2.087 11.112 -19.119 1.0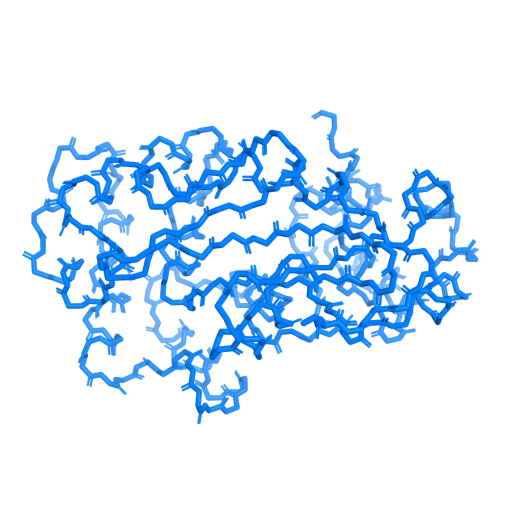0 97.44 225 ALA A C 1
ATOM 1675 O O . ALA A 1 225 ? 2.057 9.882 -19.100 1.00 97.44 225 ALA A O 1
ATOM 1676 N N . ALA A 1 226 ? 1.843 11.802 -20.239 1.00 98.12 226 ALA A N 1
ATOM 1677 C CA . ALA A 1 226 ? 1.537 11.166 -21.520 1.00 98.12 226 ALA A CA 1
ATOM 1678 C C . ALA A 1 226 ? 2.746 10.400 -22.082 1.00 98.12 226 ALA A C 1
ATOM 1680 O O . ALA A 1 226 ? 2.614 9.280 -22.578 1.00 98.12 226 ALA A O 1
ATOM 1681 N N . GLU A 1 227 ? 3.944 10.978 -21.983 1.00 97.94 227 GLU A N 1
ATOM 1682 C CA . GLU A 1 227 ? 5.181 10.286 -22.343 1.00 97.94 227 GLU A CA 1
ATOM 1683 C C . GLU A 1 227 ? 5.420 9.068 -21.454 1.00 97.94 227 GLU A C 1
ATOM 1685 O O . GLU A 1 227 ? 5.637 7.971 -21.972 1.00 97.94 227 GLU A O 1
ATOM 1690 N N . LEU A 1 228 ? 5.295 9.238 -20.137 1.00 97.88 228 LEU A N 1
ATOM 1691 C CA . LEU A 1 228 ? 5.466 8.148 -19.189 1.00 97.88 228 LEU A CA 1
ATOM 1692 C C . LEU A 1 228 ? 4.455 7.017 -19.432 1.00 97.88 228 LEU A C 1
ATOM 1694 O O . LEU A 1 228 ? 4.833 5.849 -19.408 1.00 97.88 228 LEU A O 1
ATOM 1698 N N . SER A 1 229 ? 3.200 7.343 -19.746 1.00 97.94 229 SER A N 1
ATOM 1699 C CA . SER A 1 229 ? 2.175 6.345 -20.083 1.00 97.94 229 SER A CA 1
ATOM 1700 C C . SER A 1 229 ? 2.570 5.523 -21.314 1.00 97.94 229 SER A C 1
ATOM 1702 O O . SER A 1 229 ? 2.521 4.296 -21.272 1.00 97.94 229 SER A O 1
ATOM 1704 N N . ARG A 1 230 ? 3.071 6.164 -22.384 1.00 97.94 230 ARG A N 1
ATOM 1705 C CA . ARG A 1 230 ? 3.585 5.453 -23.576 1.00 97.94 230 ARG A CA 1
ATOM 1706 C C . ARG A 1 230 ? 4.793 4.571 -23.260 1.00 97.94 230 ARG A C 1
ATOM 1708 O O . ARG A 1 230 ? 4.951 3.504 -23.851 1.00 97.94 230 ARG A O 1
ATOM 1715 N N . MET A 1 231 ? 5.675 5.006 -22.361 1.00 96.50 231 MET A N 1
ATOM 1716 C CA . MET A 1 231 ? 6.798 4.182 -21.901 1.00 96.50 231 MET A CA 1
ATOM 1717 C C . MET A 1 231 ? 6.296 2.953 -21.137 1.00 96.50 231 MET A C 1
ATOM 1719 O O . MET A 1 231 ? 6.781 1.847 -21.386 1.00 96.50 231 MET A O 1
ATOM 1723 N N . ALA A 1 232 ? 5.304 3.153 -20.266 1.00 97.56 232 ALA A N 1
ATOM 1724 C CA . ALA A 1 232 ? 4.755 2.138 -19.381 1.00 97.56 232 ALA A CA 1
ATOM 1725 C C . ALA A 1 232 ? 4.001 1.014 -20.101 1.00 97.56 232 ALA A C 1
ATOM 1727 O O . ALA A 1 232 ? 3.918 -0.086 -19.562 1.00 97.56 232 ALA A O 1
ATOM 1728 N N . GLU A 1 233 ? 3.536 1.221 -21.336 1.00 97.75 233 GLU A N 1
ATOM 1729 C CA . GLU A 1 233 ? 2.924 0.153 -22.145 1.00 97.75 233 GLU A CA 1
ATOM 1730 C C . GLU A 1 233 ? 3.845 -1.068 -22.315 1.00 97.75 233 GLU A C 1
ATOM 1732 O O . GLU A 1 233 ? 3.385 -2.208 -22.313 1.00 97.75 233 GLU A O 1
ATOM 1737 N N . ARG A 1 234 ? 5.169 -0.862 -22.348 1.00 96.38 234 ARG A N 1
ATOM 1738 C CA . ARG A 1 234 ? 6.164 -1.951 -22.416 1.00 96.38 234 ARG A CA 1
ATOM 1739 C C . ARG A 1 234 ? 6.338 -2.722 -21.104 1.00 96.38 234 ARG A C 1
ATOM 1741 O O . ARG A 1 234 ? 7.062 -3.713 -21.079 1.00 96.38 234 ARG A O 1
ATOM 1748 N N . TRP A 1 235 ? 5.747 -2.248 -20.011 1.00 97.69 235 TRP A N 1
ATOM 1749 C CA . TRP A 1 235 ? 5.854 -2.858 -18.684 1.00 97.69 235 TRP A CA 1
ATOM 1750 C C . TRP A 1 235 ? 4.643 -3.714 -18.329 1.00 97.69 235 TRP A C 1
ATOM 1752 O O . TRP A 1 235 ? 4.653 -4.355 -17.279 1.00 97.69 235 TRP A O 1
ATOM 1762 N N . ARG A 1 236 ? 3.617 -3.752 -19.183 1.00 98.00 236 ARG A N 1
ATOM 1763 C CA . ARG A 1 236 ? 2.450 -4.613 -18.986 1.00 98.00 236 ARG A CA 1
ATOM 1764 C C . ARG A 1 236 ? 2.842 -6.098 -18.939 1.00 98.00 236 ARG A C 1
ATOM 1766 O O . ARG A 1 236 ? 3.764 -6.506 -19.649 1.00 98.00 236 ARG A O 1
ATOM 1773 N N . PRO A 1 237 ? 2.148 -6.918 -18.129 1.00 97.88 237 PRO A N 1
ATOM 1774 C CA . PRO A 1 237 ? 1.034 -6.570 -17.233 1.00 97.88 237 PRO A CA 1
ATOM 1775 C C . PRO A 1 237 ? 1.494 -6.159 -15.813 1.00 97.88 237 PRO A C 1
ATOM 1777 O O . PRO A 1 237 ? 0.775 -6.366 -14.837 1.00 97.88 237 PRO A O 1
ATOM 1780 N N . PHE A 1 238 ? 2.726 -5.653 -15.671 1.00 98.44 238 PHE A N 1
ATOM 1781 C CA . PHE A 1 238 ? 3.400 -5.406 -14.391 1.00 98.44 238 PHE A CA 1
ATOM 1782 C C . PHE A 1 238 ? 3.736 -3.926 -14.165 1.00 98.44 238 PHE A C 1
ATOM 1784 O O . PHE A 1 238 ? 4.750 -3.603 -13.531 1.00 98.44 238 PHE A O 1
ATOM 1791 N N . ARG A 1 239 ? 2.916 -3.000 -14.678 1.00 98.56 239 ARG A N 1
ATOM 1792 C CA . ARG A 1 239 ? 3.164 -1.561 -14.502 1.00 98.56 239 ARG A CA 1
ATOM 1793 C C . ARG A 1 239 ? 3.210 -1.150 -13.023 1.00 98.56 239 ARG A C 1
ATOM 1795 O O . ARG A 1 239 ? 4.061 -0.337 -12.663 1.00 98.56 239 ARG A O 1
ATOM 1802 N N . ALA A 1 240 ? 2.429 -1.771 -12.141 1.00 98.44 240 ALA A N 1
ATOM 1803 C CA . ALA A 1 240 ? 2.486 -1.488 -10.705 1.00 98.44 240 ALA A CA 1
ATOM 1804 C C . ALA A 1 240 ? 3.844 -1.872 -10.086 1.00 98.44 240 ALA A C 1
ATOM 1806 O O . ALA A 1 240 ? 4.405 -1.128 -9.281 1.00 98.44 240 ALA A O 1
ATOM 1807 N N . TYR A 1 241 ? 4.441 -2.989 -10.520 1.00 98.12 241 TYR A N 1
ATOM 1808 C CA . TYR A 1 241 ? 5.803 -3.358 -10.115 1.00 98.12 241 TYR A CA 1
ATOM 1809 C C . TYR A 1 241 ? 6.849 -2.407 -10.700 1.00 98.12 241 TYR A C 1
ATOM 1811 O O . TYR A 1 241 ? 7.816 -2.066 -10.018 1.00 98.12 241 TYR A O 1
ATOM 1819 N N . ALA A 1 242 ? 6.660 -1.926 -11.932 1.00 97.88 242 ALA A N 1
ATOM 1820 C CA . ALA A 1 242 ? 7.518 -0.885 -12.494 1.00 97.88 242 ALA A CA 1
ATOM 1821 C C . ALA A 1 242 ? 7.473 0.392 -11.641 1.00 97.88 242 ALA A C 1
ATOM 1823 O O . ALA A 1 242 ? 8.529 0.941 -11.322 1.00 97.88 242 ALA A O 1
ATOM 1824 N N . ALA A 1 243 ? 6.284 0.809 -11.189 1.00 97.50 243 ALA A N 1
ATOM 1825 C CA . ALA A 1 243 ? 6.131 1.926 -10.258 1.00 97.50 243 ALA A CA 1
ATOM 1826 C C . ALA A 1 243 ? 6.901 1.685 -8.947 1.00 97.50 243 ALA A C 1
ATOM 1828 O O . ALA A 1 243 ? 7.640 2.565 -8.504 1.00 97.50 243 ALA A O 1
ATOM 1829 N N . MET A 1 244 ? 6.833 0.475 -8.375 1.00 96.56 244 MET A N 1
ATOM 1830 C CA . MET A 1 244 ? 7.623 0.114 -7.187 1.00 96.56 244 MET A CA 1
ATOM 1831 C C . MET A 1 244 ? 9.125 0.271 -7.398 1.00 96.56 244 MET A C 1
ATOM 1833 O O . MET A 1 244 ? 9.801 0.875 -6.564 1.00 96.56 244 MET A O 1
ATOM 1837 N N . TYR A 1 245 ? 9.653 -0.229 -8.515 1.00 96.38 245 TYR A N 1
ATOM 1838 C CA . TYR A 1 245 ? 11.072 -0.092 -8.837 1.00 96.38 245 TYR A CA 1
ATOM 1839 C C . TYR A 1 245 ? 11.488 1.367 -9.064 1.00 96.38 245 TYR A C 1
ATOM 1841 O O . TYR A 1 245 ? 12.611 1.749 -8.720 1.00 96.38 245 TYR A O 1
ATOM 1849 N N . LEU A 1 246 ? 10.609 2.196 -9.630 1.00 95.62 246 LEU A N 1
ATOM 1850 C CA . LEU A 1 246 ? 10.856 3.624 -9.827 1.00 95.62 246 LEU A CA 1
ATOM 1851 C C . LEU A 1 246 ? 10.881 4.381 -8.489 1.00 95.62 246 LEU A C 1
ATOM 1853 O O . LEU A 1 246 ? 11.845 5.108 -8.228 1.00 95.62 246 LEU A O 1
ATOM 1857 N N . TRP A 1 247 ? 9.904 4.142 -7.609 1.00 92.00 247 TRP A N 1
ATOM 1858 C CA . TRP A 1 247 ? 9.834 4.753 -6.277 1.00 92.00 247 TRP A CA 1
ATOM 1859 C C . TRP A 1 247 ? 10.968 4.325 -5.343 1.00 92.00 247 TRP A C 1
ATOM 1861 O O . TRP A 1 247 ? 11.471 5.159 -4.594 1.00 92.00 247 TRP A O 1
ATOM 1871 N N . ALA A 1 248 ? 11.410 3.064 -5.408 1.00 83.50 248 ALA A N 1
ATOM 1872 C CA . ALA A 1 248 ? 12.440 2.512 -4.522 1.00 83.50 248 ALA A CA 1
ATOM 1873 C C . ALA A 1 248 ? 13.834 3.157 -4.675 1.00 83.50 248 ALA A C 1
ATOM 1875 O O . ALA A 1 248 ? 14.715 2.888 -3.867 1.00 83.50 248 ALA A O 1
ATOM 1876 N N . VAL A 1 249 ? 14.056 3.984 -5.704 1.00 57.47 249 VAL A N 1
ATOM 1877 C CA . VAL A 1 249 ? 15.329 4.704 -5.914 1.00 57.47 249 VAL A CA 1
ATOM 1878 C C . VAL A 1 249 ? 15.099 6.206 -6.094 1.00 57.47 249 VAL A C 1
ATOM 1880 O O . VAL A 1 249 ? 15.822 6.869 -6.836 1.00 57.47 249 VAL A O 1
ATOM 1883 N N . SER A 1 250 ? 14.066 6.755 -5.451 1.00 40.94 250 SER A N 1
ATOM 1884 C CA . SER A 1 250 ? 14.103 8.188 -5.155 1.00 40.94 250 SER A CA 1
ATOM 1885 C C . SER A 1 250 ? 15.151 8.408 -4.058 1.00 40.94 250 SER A C 1
ATOM 1887 O O . SER A 1 250 ? 15.061 7.715 -3.044 1.00 40.94 250 SER A O 1
ATOM 1889 N N . PRO A 1 251 ? 16.166 9.258 -4.299 1.00 33.53 251 PRO A N 1
ATOM 1890 C CA . PRO A 1 251 ? 17.235 9.516 -3.339 1.00 33.53 251 PRO A CA 1
ATOM 1891 C C . PRO A 1 251 ? 16.709 10.059 -2.008 1.00 33.53 251 PRO A C 1
ATOM 1893 O O . PRO A 1 251 ? 15.627 10.697 -2.013 1.00 33.53 251 PRO A O 1
#

pLDDT: mean 94.72, std 6.3, range [33.53, 98.56]